Protein AF-A0AAV0ZPC4-F1 (afdb_monomer)

Mean predicted aligned error: 14.34 Å

Organism: Vicia faba (NCBI:txid3906)

Sequence (199 aa):
MARFAGFTDEKGNFEGQYFAFMSDATSIVVGSLLGTSPVTAFIESSTGIREGGRTGITALTVAGYFFMALFFTPLLASIPAWAVGPPLILVGVLMMRSVVEIDWEDMKQAIPAFVTMILMPLTYSIAYGLIGGIGTYIVLNIWDWGIEILQHFGYITKTTKETTNTHHNNSHSSQVNGVLENQHSSQNPNGKPIKLEVL

Secondary structure (DSSP, 8-state):
-HHHHT--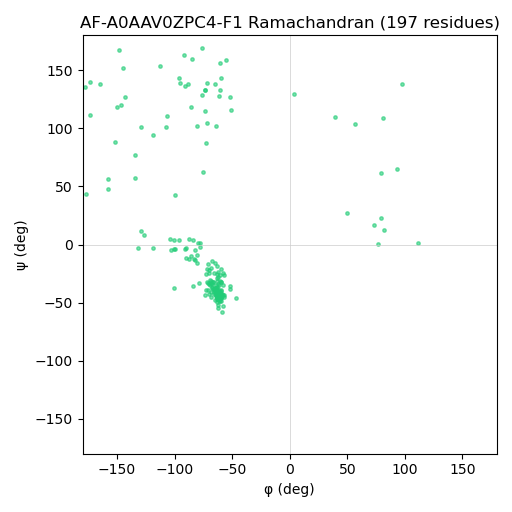-TTS--TTHHHHHHHHHHHHHHHHHTTSPPP---GGGHHHHHTT--SHHHHHHHHHHHHHHGGGHHHHTTS-GGGGHHHHHHHHHHHHGGGGGS-SS-HHHHHHHHHHHHHHHHTT-HHHHHHHHHHHHHHHHHHHHHHHHHHHTT---------SS-SSSSSSSSSTTSSSSS----------PPP----

Structure (mmCIF, N/CA/C/O backbone):
data_AF-A0AAV0ZPC4-F1
#
_entry.id   AF-A0AAV0ZPC4-F1
#
loop_
_atom_site.group_PDB
_atom_site.id
_atom_site.type_symbol
_atom_site.label_atom_id
_atom_site.label_alt_id
_atom_site.label_comp_id
_atom_site.label_asym_id
_atom_site.label_entity_id
_atom_site.label_seq_id
_atom_site.pdbx_PDB_ins_code
_atom_site.Cartn_x
_atom_s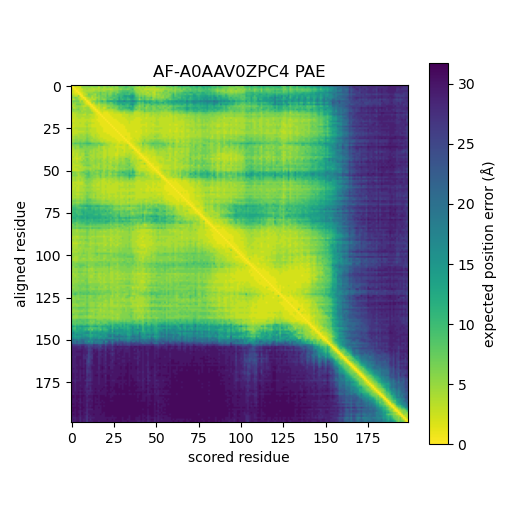ite.Cartn_y
_atom_site.Cartn_z
_atom_site.occupancy
_atom_site.B_iso_or_equiv
_atom_site.auth_seq_id
_atom_site.auth_comp_id
_atom_site.auth_asym_id
_atom_site.auth_atom_id
_atom_site.pdbx_PDB_model_num
ATOM 1 N N . MET A 1 1 ? 6.536 1.248 7.522 1.00 74.75 1 MET A N 1
ATOM 2 C CA . MET A 1 1 ? 7.935 1.646 7.217 1.00 74.75 1 MET A CA 1
ATOM 3 C C . MET A 1 1 ? 8.620 2.410 8.335 1.00 74.75 1 MET A C 1
ATOM 5 O O . MET A 1 1 ? 9.702 1.991 8.726 1.00 74.75 1 MET A O 1
ATOM 9 N N . ALA A 1 2 ? 8.007 3.456 8.898 1.00 82.44 2 ALA A N 1
ATOM 10 C CA . ALA A 1 2 ? 8.594 4.218 10.009 1.00 82.44 2 ALA A CA 1
ATOM 11 C C . ALA A 1 2 ? 9.050 3.331 11.189 1.00 82.44 2 ALA A C 1
ATOM 13 O O . ALA A 1 2 ? 10.142 3.525 11.716 1.00 82.44 2 ALA A O 1
ATOM 14 N N . ARG A 1 3 ? 8.281 2.281 11.518 1.00 81.81 3 ARG A N 1
ATOM 15 C CA . ARG A 1 3 ? 8.638 1.296 12.554 1.00 81.81 3 ARG A CA 1
ATOM 16 C C . ARG A 1 3 ? 9.932 0.534 12.250 1.00 81.81 3 ARG A C 1
ATOM 18 O O . ARG A 1 3 ? 10.760 0.352 13.131 1.00 81.81 3 ARG A O 1
ATOM 25 N N . PHE A 1 4 ? 10.148 0.142 10.992 1.00 79.44 4 PHE A N 1
ATOM 26 C CA . PHE A 1 4 ? 11.373 -0.547 10.558 1.00 79.44 4 PHE A CA 1
ATOM 27 C C . PHE A 1 4 ? 12.591 0.383 10.496 1.00 79.44 4 PHE A C 1
ATOM 29 O O . PHE A 1 4 ? 13.721 -0.080 10.630 1.00 79.44 4 PHE A O 1
ATOM 36 N N . ALA A 1 5 ? 12.366 1.685 10.307 1.00 77.62 5 ALA A N 1
ATOM 37 C CA . ALA A 1 5 ? 13.410 2.705 10.336 1.00 77.62 5 ALA A CA 1
ATOM 38 C C . ALA A 1 5 ? 13.763 3.175 11.762 1.00 77.62 5 ALA A C 1
ATOM 40 O O . ALA A 1 5 ? 14.792 3.825 11.945 1.00 77.62 5 ALA A O 1
ATOM 41 N N . GLY A 1 6 ? 12.945 2.821 12.762 1.00 79.44 6 GLY A N 1
ATOM 42 C CA . GLY A 1 6 ? 13.106 3.246 14.154 1.00 79.44 6 GLY A CA 1
ATOM 43 C C . GLY A 1 6 ? 12.615 4.669 14.431 1.00 79.44 6 GLY A C 1
ATOM 44 O O . GLY A 1 6 ? 13.076 5.284 15.384 1.00 79.44 6 GLY A O 1
ATOM 45 N N . PHE A 1 7 ? 11.713 5.202 13.599 1.00 81.62 7 PHE A N 1
ATOM 46 C CA . PHE A 1 7 ? 11.191 6.571 13.718 1.00 81.62 7 PHE A CA 1
ATOM 47 C C . PHE A 1 7 ? 9.798 6.659 14.364 1.00 81.62 7 PHE A C 1
ATOM 49 O O . PHE A 1 7 ? 9.227 7.741 14.407 1.00 81.62 7 PHE A O 1
ATOM 56 N N . THR A 1 8 ? 9.224 5.547 14.831 1.00 83.00 8 THR A N 1
ATOM 57 C CA . THR A 1 8 ? 7.892 5.526 15.465 1.00 83.00 8 THR A CA 1
ATOM 58 C C . THR A 1 8 ? 7.963 5.720 16.971 1.00 83.00 8 THR A C 1
ATOM 60 O O . THR A 1 8 ? 8.761 5.058 17.631 1.00 83.00 8 THR A O 1
ATOM 63 N N . ASP A 1 9 ? 7.069 6.553 17.491 1.00 82.69 9 ASP A N 1
ATOM 64 C CA . ASP A 1 9 ? 6.783 6.722 18.916 1.00 82.69 9 ASP A CA 1
ATOM 65 C C . ASP A 1 9 ? 5.928 5.556 19.466 1.00 82.69 9 ASP A C 1
ATOM 67 O O . ASP A 1 9 ? 5.370 4.768 18.694 1.00 82.69 9 ASP A O 1
ATOM 71 N N . GLU A 1 10 ? 5.768 5.456 20.790 1.00 74.62 10 GLU A N 1
ATOM 72 C CA . GLU A 1 10 ? 4.970 4.417 21.478 1.00 74.62 10 GLU A CA 1
ATOM 73 C C . GLU A 1 10 ? 3.502 4.393 21.024 1.00 74.62 10 GLU A C 1
ATOM 75 O O . GLU A 1 10 ? 2.838 3.360 21.068 1.00 74.62 10 GLU A O 1
ATOM 80 N N . LYS A 1 11 ? 3.003 5.527 20.522 1.00 74.56 11 LYS A N 1
ATOM 81 C CA . LYS A 1 11 ? 1.651 5.678 19.961 1.00 74.56 11 LYS A CA 1
ATOM 82 C C . LYS A 1 11 ? 1.559 5.335 18.468 1.00 74.56 11 LYS A C 1
ATOM 84 O O . LYS A 1 11 ? 0.522 5.572 17.857 1.00 74.56 11 LYS A O 1
ATOM 89 N N . GLY A 1 12 ? 2.643 4.857 17.853 1.00 76.44 12 GLY A N 1
ATOM 90 C CA . GLY A 1 12 ? 2.709 4.515 16.427 1.00 76.44 12 GLY A CA 1
ATOM 91 C C . GLY A 1 12 ? 2.829 5.708 15.468 1.00 76.44 12 GLY A C 1
ATOM 92 O O . GLY A 1 12 ? 2.910 5.505 14.257 1.00 76.44 12 GLY A O 1
ATOM 93 N N . ASN A 1 13 ? 2.880 6.938 15.984 1.00 83.56 13 ASN A N 1
ATOM 94 C CA . ASN A 1 13 ? 3.058 8.158 15.192 1.00 83.56 13 ASN A CA 1
ATOM 95 C C . ASN A 1 13 ? 4.542 8.442 14.932 1.00 83.56 13 ASN A C 1
ATOM 97 O O . ASN A 1 13 ? 5.413 7.946 15.649 1.00 83.56 13 ASN A O 1
ATOM 101 N N . PHE A 1 14 ? 4.840 9.249 13.916 1.00 86.50 14 PHE A N 1
ATOM 102 C CA . PHE A 1 14 ? 6.205 9.691 13.627 1.00 86.50 14 PHE A CA 1
ATOM 103 C C . PHE A 1 14 ? 6.226 11.129 13.099 1.00 86.50 14 PHE A C 1
ATOM 105 O O . PHE A 1 14 ? 5.266 11.600 12.483 1.00 86.50 14 PHE A O 1
ATOM 112 N N . GLU A 1 15 ? 7.334 11.831 13.340 1.00 84.69 15 GLU A N 1
ATOM 113 C CA . GLU A 1 15 ? 7.512 13.220 12.908 1.00 84.69 15 GLU A CA 1
ATOM 114 C C . GLU A 1 15 ? 7.416 13.330 11.378 1.00 84.69 15 GLU A C 1
ATOM 116 O O . GLU A 1 15 ? 8.007 12.535 10.642 1.00 84.69 15 GLU A O 1
ATOM 121 N N . GLY A 1 16 ? 6.650 14.303 10.882 1.00 85.62 16 GLY A N 1
ATOM 122 C CA . GLY A 1 16 ? 6.457 14.491 9.442 1.00 85.62 16 GLY A CA 1
ATOM 123 C C . GLY A 1 16 ? 5.563 13.453 8.742 1.00 85.62 16 GLY A C 1
ATOM 124 O O . GLY A 1 16 ? 5.571 13.396 7.510 1.00 85.62 16 GLY A O 1
ATOM 125 N N . GLN A 1 17 ? 4.751 12.670 9.469 1.00 89.44 17 GLN A N 1
ATOM 126 C CA . GLN A 1 17 ? 3.826 11.687 8.874 1.00 89.44 17 GLN A CA 1
ATOM 127 C C . GLN A 1 17 ? 2.909 12.261 7.782 1.00 89.44 17 GLN A C 1
ATOM 129 O O . GLN A 1 17 ? 2.663 11.604 6.773 1.00 89.44 17 GLN A O 1
ATOM 134 N N . TYR A 1 18 ? 2.466 13.514 7.932 1.00 91.31 18 TYR A N 1
ATOM 135 C CA . TYR A 1 18 ? 1.657 14.202 6.923 1.00 91.31 18 TYR A CA 1
ATOM 136 C C . TYR A 1 18 ? 2.400 14.343 5.588 1.00 91.31 18 TYR A C 1
ATOM 138 O O . TYR A 1 18 ? 1.868 13.984 4.540 1.00 91.31 18 TYR A O 1
ATOM 146 N N . PHE A 1 19 ? 3.652 14.809 5.622 1.00 90.56 19 PHE A N 1
ATOM 147 C CA . PHE A 1 19 ? 4.475 14.939 4.419 1.00 90.56 19 PHE A CA 1
ATOM 148 C C . PHE A 1 19 ? 4.833 13.573 3.825 1.00 90.56 19 PHE A C 1
ATOM 150 O O . PHE A 1 19 ? 4.874 13.434 2.603 1.00 90.56 19 PHE A O 1
ATOM 157 N N . ALA A 1 20 ? 5.030 12.553 4.666 1.00 89.81 20 ALA A N 1
ATOM 158 C CA . ALA A 1 20 ? 5.276 11.190 4.206 1.00 89.81 20 ALA A CA 1
ATOM 159 C C . ALA A 1 20 ? 4.076 10.617 3.429 1.00 89.81 20 ALA A C 1
ATOM 161 O O . ALA A 1 20 ? 4.256 10.106 2.324 1.00 89.81 20 ALA A O 1
ATOM 162 N N . PHE A 1 21 ? 2.853 10.758 3.951 1.00 91.56 21 PHE A N 1
ATOM 163 C CA . PHE A 1 21 ? 1.643 10.318 3.247 1.00 91.56 21 PHE A CA 1
ATOM 164 C C . PHE A 1 21 ? 1.331 11.174 2.015 1.00 91.56 21 PHE A C 1
ATOM 166 O O . PHE A 1 21 ? 0.897 10.639 0.997 1.00 91.56 21 PHE A O 1
ATOM 173 N N . MET A 1 22 ? 1.606 12.482 2.060 1.00 94.69 22 MET A N 1
ATOM 174 C CA . MET A 1 22 ? 1.459 13.356 0.892 1.00 94.69 22 MET A CA 1
ATOM 175 C C . MET A 1 22 ? 2.407 12.949 -0.248 1.00 94.69 22 MET A C 1
ATOM 177 O O . MET A 1 22 ? 2.020 12.987 -1.416 1.00 94.69 22 MET A O 1
ATOM 181 N N . SER A 1 23 ? 3.632 12.525 0.079 1.00 92.56 23 SER A N 1
ATOM 182 C CA . SER A 1 23 ? 4.599 12.007 -0.897 1.00 92.56 23 SER A CA 1
ATOM 183 C C . SER A 1 23 ? 4.111 10.717 -1.575 1.00 92.56 23 SER A C 1
ATOM 185 O O . SER A 1 23 ? 4.169 10.607 -2.802 1.00 92.56 23 SER A O 1
ATOM 187 N N . ASP A 1 24 ? 3.568 9.766 -0.806 1.00 92.81 24 ASP A N 1
ATOM 188 C CA . ASP A 1 24 ? 2.991 8.519 -1.337 1.00 92.81 24 ASP A CA 1
ATOM 189 C C . ASP A 1 24 ? 1.776 8.805 -2.235 1.00 92.81 24 ASP A C 1
ATOM 191 O O . ASP A 1 24 ? 1.733 8.372 -3.386 1.00 92.81 24 ASP A O 1
ATOM 195 N N . ALA A 1 25 ? 0.851 9.656 -1.778 1.00 94.25 25 ALA A N 1
ATOM 196 C CA . ALA A 1 25 ? -0.310 10.071 -2.564 1.00 94.25 25 ALA A CA 1
ATOM 197 C C . ALA A 1 25 ? 0.088 10.775 -3.873 1.00 94.25 25 ALA A C 1
ATOM 199 O O . ALA A 1 25 ? -0.456 10.473 -4.936 1.00 94.25 25 ALA A O 1
ATOM 200 N N . THR A 1 26 ? 1.073 11.678 -3.822 1.00 94.81 26 THR A N 1
ATOM 201 C CA . THR A 1 26 ? 1.598 12.352 -5.021 1.00 94.81 26 THR A CA 1
ATOM 202 C C . THR A 1 26 ? 2.214 11.341 -5.986 1.00 94.81 26 THR A C 1
ATOM 204 O O . THR A 1 26 ? 1.978 11.423 -7.191 1.00 94.81 26 THR A O 1
ATOM 207 N N . SER A 1 27 ? 2.942 10.348 -5.470 1.00 93.25 27 SER A N 1
ATOM 208 C CA . SER A 1 27 ? 3.535 9.276 -6.279 1.00 93.25 27 SER A CA 1
ATOM 209 C C . SER A 1 27 ? 2.464 8.425 -6.970 1.00 93.25 27 SER A C 1
ATOM 211 O O . SER A 1 27 ? 2.583 8.156 -8.165 1.00 93.25 27 SER A O 1
ATOM 213 N N . ILE A 1 28 ? 1.381 8.075 -6.266 1.00 94.62 28 ILE A N 1
ATOM 214 C CA . ILE A 1 28 ? 0.225 7.362 -6.836 1.00 94.62 28 ILE A CA 1
ATOM 215 C C . ILE A 1 28 ? -0.410 8.163 -7.974 1.00 94.62 28 ILE A C 1
ATOM 217 O O . ILE A 1 28 ? -0.664 7.607 -9.046 1.00 94.62 28 ILE A O 1
ATOM 221 N N . VAL A 1 29 ? -0.664 9.458 -7.755 1.00 95.44 29 VAL A N 1
ATOM 222 C CA . VAL A 1 29 ? -1.290 10.336 -8.756 1.00 95.44 29 VAL A CA 1
ATOM 223 C C . VAL A 1 29 ? -0.396 10.465 -9.985 1.00 95.44 29 VAL A C 1
ATOM 225 O O . VAL A 1 29 ? -0.863 10.238 -11.098 1.00 95.44 29 VAL A O 1
ATOM 228 N N . VAL A 1 30 ? 0.892 10.768 -9.800 1.00 95.12 30 VAL A N 1
ATOM 229 C CA . VAL A 1 30 ? 1.848 10.904 -10.908 1.00 95.12 30 VAL A CA 1
ATOM 230 C C . VAL A 1 30 ? 1.999 9.585 -11.671 1.00 95.12 30 VAL A C 1
ATOM 232 O O . VAL A 1 30 ? 1.920 9.595 -12.896 1.00 95.12 30 VAL A O 1
ATOM 235 N N . GLY A 1 31 ? 2.142 8.449 -10.981 1.00 93.38 31 GLY A N 1
ATOM 236 C CA . GLY A 1 31 ? 2.225 7.132 -11.624 1.00 93.38 31 GLY A CA 1
ATOM 237 C C . GLY A 1 31 ? 0.973 6.804 -12.442 1.00 93.38 31 GLY A C 1
ATOM 238 O O . GLY A 1 31 ? 1.062 6.440 -13.614 1.00 93.38 31 GLY A O 1
ATOM 239 N N . SER A 1 32 ? -0.207 7.039 -11.869 1.00 94.56 32 SER A N 1
ATOM 240 C CA . SER A 1 32 ? -1.481 6.790 -12.556 1.00 94.56 32 SER A CA 1
ATOM 241 C C . SER A 1 32 ? -1.668 7.700 -13.778 1.00 94.56 32 SER A C 1
ATOM 243 O O . SER A 1 32 ? -2.156 7.245 -14.812 1.00 94.56 32 SER A O 1
ATOM 245 N N . LEU A 1 33 ? -1.237 8.967 -13.701 1.00 94.88 33 LEU A N 1
ATOM 246 C CA . LEU A 1 33 ? -1.268 9.911 -14.829 1.00 94.88 33 LEU A CA 1
ATOM 247 C C . LEU A 1 33 ? -0.320 9.512 -15.966 1.00 94.88 33 LEU A C 1
ATOM 249 O O . LEU A 1 33 ? -0.628 9.752 -17.131 1.00 94.88 33 LEU A O 1
ATOM 253 N N . LEU A 1 34 ? 0.809 8.882 -15.641 1.00 93.81 34 LEU A N 1
ATOM 254 C CA . LEU A 1 34 ? 1.744 8.327 -16.624 1.00 93.81 34 LEU A CA 1
ATOM 255 C C . LEU A 1 34 ? 1.262 6.989 -17.219 1.00 93.81 34 LEU A C 1
ATOM 257 O O . LEU A 1 34 ? 1.953 6.411 -18.057 1.00 93.81 34 LEU A O 1
ATOM 261 N N . GLY A 1 35 ? 0.079 6.503 -16.823 1.00 92.00 35 GLY A N 1
ATOM 262 C CA . GLY A 1 35 ? -0.523 5.270 -17.333 1.00 92.00 35 GLY A CA 1
ATOM 263 C C . GLY A 1 35 ? 0.000 3.994 -16.672 1.00 92.00 35 GLY A C 1
ATOM 264 O O . GLY A 1 35 ? -0.260 2.902 -17.176 1.00 92.00 35 GLY A O 1
ATOM 265 N N . THR A 1 36 ? 0.732 4.102 -15.558 1.00 92.19 36 THR A N 1
ATOM 266 C CA . THR A 1 36 ? 1.169 2.941 -14.773 1.00 92.19 36 THR A CA 1
ATOM 267 C C . THR A 1 36 ? 0.165 2.620 -13.669 1.00 92.19 36 THR A C 1
ATOM 269 O O . THR A 1 36 ? -0.652 3.454 -13.284 1.00 92.19 36 THR A O 1
ATOM 272 N N . SER A 1 37 ? 0.234 1.415 -13.103 1.00 90.19 37 SER A N 1
ATOM 273 C CA . SER A 1 37 ? -0.519 1.103 -11.884 1.00 90.19 37 SER A CA 1
ATOM 274 C C . SER A 1 37 ? -0.098 2.017 -10.716 1.00 90.19 37 SER A C 1
ATOM 276 O O . SER A 1 37 ? 1.031 2.519 -10.720 1.00 90.19 37 SER A O 1
ATOM 278 N N . PRO A 1 38 ? -0.970 2.223 -9.709 1.00 90.12 38 PRO A N 1
ATOM 279 C CA . PRO A 1 38 ? -0.620 2.949 -8.491 1.00 90.12 38 PRO A CA 1
ATOM 280 C C . PRO A 1 38 ? 0.654 2.394 -7.845 1.00 90.12 38 PRO A C 1
ATOM 282 O O . PRO A 1 38 ? 0.751 1.194 -7.587 1.00 90.12 38 PRO A O 1
ATOM 285 N N . VAL A 1 39 ? 1.625 3.266 -7.584 1.00 90.50 39 VAL A N 1
ATOM 286 C CA . VAL A 1 39 ? 2.881 2.916 -6.906 1.00 90.50 39 VAL A CA 1
ATOM 287 C C . VAL A 1 39 ? 2.762 3.202 -5.414 1.00 90.50 39 VAL A C 1
ATOM 289 O O . VAL A 1 39 ? 2.209 4.225 -5.033 1.00 90.50 39 VAL A O 1
ATOM 292 N N . THR A 1 40 ? 3.276 2.317 -4.563 1.00 89.88 40 THR A N 1
ATOM 293 C CA . THR A 1 40 ? 3.268 2.510 -3.104 1.00 89.88 40 THR A CA 1
ATOM 294 C C . THR A 1 40 ? 4.491 1.854 -2.459 1.00 89.88 40 THR A C 1
ATOM 296 O O . THR A 1 40 ? 5.217 1.094 -3.105 1.00 89.88 40 THR A O 1
ATOM 299 N N . ALA A 1 41 ? 4.753 2.159 -1.189 1.00 87.88 41 ALA A N 1
ATOM 300 C CA . ALA A 1 41 ? 5.875 1.599 -0.444 1.00 87.88 41 ALA A CA 1
ATOM 301 C C . ALA A 1 41 ? 5.636 0.124 -0.057 1.00 87.88 41 ALA A C 1
ATOM 303 O O . ALA A 1 41 ? 4.787 -0.189 0.778 1.00 87.88 41 ALA A O 1
ATOM 304 N N . PHE A 1 42 ? 6.447 -0.784 -0.603 1.00 87.38 42 PHE A N 1
ATOM 305 C CA . PHE A 1 42 ? 6.311 -2.226 -0.380 1.00 87.38 42 PHE A CA 1
ATOM 306 C C . PHE A 1 42 ? 7.060 -2.745 0.847 1.00 87.38 42 PHE A C 1
ATOM 308 O O . PHE A 1 42 ? 8.216 -2.381 1.066 1.00 87.38 42 PHE A O 1
ATOM 315 N N . ILE A 1 43 ? 6.435 -3.651 1.613 1.00 85.44 43 ILE A N 1
ATOM 316 C CA . ILE A 1 43 ? 6.967 -4.199 2.873 1.00 85.44 43 ILE A CA 1
ATOM 317 C C . ILE A 1 43 ? 8.327 -4.883 2.710 1.00 85.44 43 ILE A C 1
ATOM 319 O O . ILE A 1 43 ? 9.177 -4.757 3.593 1.00 85.44 43 ILE A O 1
ATOM 323 N N . GLU A 1 44 ? 8.582 -5.545 1.584 1.00 86.94 44 GLU A N 1
ATOM 324 C CA . GLU A 1 44 ? 9.875 -6.162 1.296 1.00 86.94 44 GLU A CA 1
ATOM 325 C C . GLU A 1 44 ? 11.008 -5.136 1.203 1.00 86.94 44 GLU A C 1
ATOM 327 O O . GLU A 1 44 ? 12.122 -5.439 1.613 1.00 86.94 44 GLU A O 1
ATOM 332 N N . SER A 1 45 ? 10.731 -3.889 0.803 1.00 87.12 45 SER A N 1
ATOM 333 C CA . SER A 1 45 ? 11.740 -2.821 0.772 1.00 87.12 45 SER A CA 1
ATOM 334 C C . SER A 1 45 ? 12.206 -2.405 2.173 1.00 87.12 45 SER A C 1
ATOM 336 O O . SER A 1 45 ? 13.227 -1.724 2.306 1.00 87.12 45 SER A O 1
ATOM 338 N N . SER A 1 46 ? 11.494 -2.808 3.233 1.00 84.69 46 SER A N 1
ATOM 339 C CA . SER A 1 46 ? 11.918 -2.548 4.613 1.00 84.69 46 SER A CA 1
ATOM 340 C C . SER A 1 46 ? 13.236 -3.241 4.966 1.00 84.69 46 SER A C 1
ATOM 342 O O . SER A 1 46 ? 13.959 -2.753 5.835 1.00 84.69 46 SER A O 1
ATOM 344 N N . THR A 1 47 ? 13.594 -4.340 4.292 1.00 85.06 47 THR A N 1
ATOM 345 C CA . THR A 1 47 ? 14.880 -5.019 4.510 1.00 85.06 47 THR A CA 1
ATOM 346 C C . THR A 1 47 ? 16.052 -4.123 4.114 1.00 85.06 47 THR A C 1
ATOM 348 O O . THR A 1 47 ? 17.006 -4.019 4.880 1.00 85.06 47 THR A O 1
ATOM 351 N N . GLY A 1 48 ? 15.923 -3.353 3.028 1.00 86.12 48 GLY A N 1
ATOM 352 C CA . GLY A 1 48 ? 16.925 -2.364 2.622 1.00 86.12 48 GLY A CA 1
ATOM 353 C C . GLY A 1 48 ? 17.132 -1.256 3.662 1.00 86.12 48 GLY A C 1
ATOM 354 O O . GLY A 1 48 ? 18.256 -0.817 3.891 1.00 86.12 48 GLY A O 1
ATOM 355 N N . ILE A 1 49 ? 16.073 -0.853 4.376 1.00 87.12 49 ILE A N 1
ATOM 356 C CA . ILE A 1 49 ? 16.168 0.109 5.492 1.00 87.12 49 ILE A CA 1
ATOM 357 C C . ILE A 1 49 ? 16.949 -0.501 6.668 1.00 87.12 49 ILE A C 1
ATOM 359 O O . ILE A 1 49 ? 17.744 0.190 7.316 1.00 87.12 49 ILE A O 1
ATOM 363 N N . ARG A 1 50 ? 16.745 -1.799 6.938 1.00 84.81 50 ARG A N 1
ATOM 364 C CA . ARG A 1 50 ? 17.448 -2.539 8.002 1.00 84.81 50 ARG A CA 1
ATOM 365 C C . ARG A 1 50 ? 18.933 -2.726 7.694 1.00 84.81 50 ARG A C 1
ATOM 367 O O . ARG A 1 50 ? 19.734 -2.683 8.619 1.00 84.81 50 ARG A O 1
ATOM 374 N N . GLU A 1 51 ? 19.288 -2.863 6.422 1.00 88.00 51 GLU A N 1
ATOM 375 C CA . GLU A 1 51 ? 20.676 -2.947 5.942 1.00 88.00 51 GLU A CA 1
ATOM 376 C C . GLU A 1 51 ? 21.390 -1.581 5.887 1.00 88.00 51 GLU A C 1
ATOM 378 O O . GLU A 1 51 ? 22.578 -1.514 5.588 1.00 88.00 51 GLU A O 1
ATOM 383 N N . GLY A 1 52 ? 20.696 -0.486 6.224 1.00 85.75 52 GLY A N 1
ATOM 384 C CA . GLY A 1 52 ? 21.277 0.859 6.323 1.00 85.75 52 GLY A CA 1
ATOM 385 C C . GLY A 1 52 ? 20.811 1.841 5.247 1.00 85.75 52 GLY A C 1
ATOM 386 O O . GLY A 1 52 ? 21.203 3.008 5.274 1.00 85.75 52 GLY A O 1
ATOM 387 N N . GLY A 1 53 ? 19.925 1.429 4.337 1.00 84.50 53 GLY A N 1
ATOM 388 C CA . GLY A 1 53 ? 19.335 2.273 3.299 1.00 84.50 53 GLY A CA 1
ATOM 389 C C . GLY A 1 53 ? 18.264 3.231 3.822 1.00 84.50 53 GLY A C 1
ATOM 390 O O . GLY A 1 53 ? 17.101 3.134 3.440 1.00 84.50 53 GLY A O 1
ATOM 391 N N . ARG A 1 54 ? 18.648 4.149 4.713 1.00 83.62 54 ARG A N 1
ATOM 392 C CA . ARG A 1 54 ? 17.740 5.103 5.380 1.00 83.62 54 ARG A CA 1
ATOM 393 C C . ARG A 1 54 ? 17.670 6.479 4.706 1.00 83.62 54 ARG A C 1
ATOM 395 O O . ARG A 1 54 ? 17.034 7.381 5.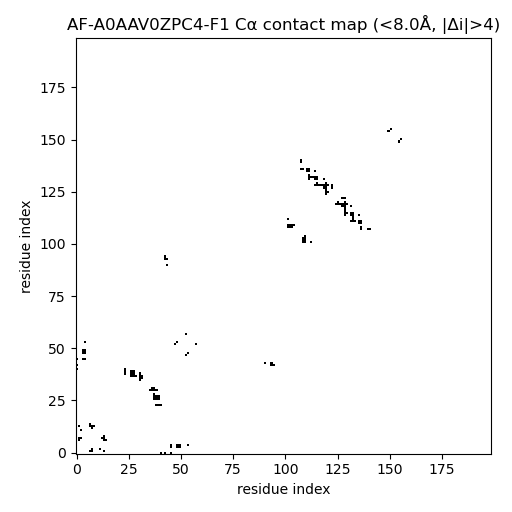242 1.00 83.62 54 ARG A O 1
ATOM 402 N N . THR A 1 55 ? 18.340 6.666 3.569 1.00 87.00 55 THR A N 1
ATOM 403 C CA . THR A 1 55 ? 18.441 7.959 2.874 1.00 87.00 55 THR A CA 1
ATOM 404 C C . THR A 1 55 ? 17.712 7.932 1.534 1.00 87.00 55 THR A C 1
ATOM 406 O O . THR A 1 55 ? 17.619 6.893 0.892 1.00 87.00 55 THR A O 1
ATOM 409 N N . GLY A 1 56 ? 17.249 9.091 1.051 1.00 85.94 56 GLY A N 1
ATOM 410 C CA . GLY A 1 56 ? 16.630 9.194 -0.280 1.00 85.94 56 GLY A CA 1
ATOM 411 C C . GLY A 1 56 ? 17.579 8.857 -1.440 1.00 85.94 56 GLY A C 1
ATOM 412 O O . GLY A 1 56 ? 17.125 8.521 -2.529 1.00 85.94 56 GLY A O 1
ATOM 413 N N . ILE A 1 57 ? 18.898 8.884 -1.207 1.00 90.69 57 ILE A N 1
ATOM 414 C CA . ILE A 1 57 ? 19.901 8.519 -2.217 1.00 90.69 57 ILE A CA 1
ATOM 415 C C . ILE A 1 57 ? 19.755 7.046 -2.610 1.00 90.69 57 ILE A C 1
ATOM 417 O O . ILE A 1 57 ? 19.897 6.727 -3.786 1.00 90.69 57 ILE A O 1
ATOM 421 N N . THR A 1 58 ? 19.415 6.149 -1.678 1.00 90.31 58 THR A N 1
ATOM 422 C CA . THR A 1 58 ? 19.200 4.737 -2.031 1.00 90.31 58 THR A CA 1
ATOM 423 C C . THR A 1 58 ? 18.004 4.572 -2.963 1.00 90.31 58 THR A C 1
ATOM 425 O O . THR A 1 58 ? 18.103 3.831 -3.937 1.00 90.31 58 THR A O 1
ATOM 428 N N . ALA A 1 59 ? 16.921 5.322 -2.738 1.00 89.31 59 ALA A N 1
ATOM 429 C CA . ALA A 1 59 ? 15.760 5.331 -3.623 1.00 89.31 59 ALA A CA 1
ATOM 430 C C . ALA A 1 59 ? 16.113 5.851 -5.029 1.00 89.31 59 ALA A C 1
ATOM 432 O O . ALA A 1 59 ? 15.713 5.240 -6.018 1.00 89.31 59 ALA A O 1
ATOM 433 N N . LEU A 1 60 ? 16.916 6.920 -5.135 1.00 92.62 60 LEU A N 1
ATOM 434 C CA . LEU A 1 60 ? 17.397 7.438 -6.426 1.00 92.62 60 LEU A CA 1
ATOM 435 C C . LEU A 1 60 ? 18.295 6.435 -7.158 1.00 92.62 60 LEU A C 1
ATOM 437 O O . LEU A 1 60 ? 18.148 6.240 -8.363 1.00 92.62 60 LEU A O 1
ATOM 441 N N . THR A 1 61 ? 19.191 5.766 -6.436 1.00 93.12 61 THR A N 1
ATOM 442 C CA . THR A 1 61 ? 20.056 4.724 -6.995 1.00 93.12 61 THR A CA 1
ATOM 443 C C . THR A 1 61 ? 19.231 3.547 -7.520 1.00 93.12 61 THR A C 1
ATOM 445 O O . THR A 1 61 ? 19.434 3.122 -8.656 1.00 93.12 61 THR A O 1
ATOM 448 N N . VAL A 1 62 ? 18.258 3.056 -6.742 1.00 91.81 62 VAL A N 1
ATOM 449 C CA . VAL A 1 62 ? 17.345 1.980 -7.172 1.00 91.81 62 VAL A CA 1
ATOM 450 C C . VAL A 1 62 ? 16.527 2.408 -8.392 1.00 91.81 62 VAL A C 1
ATOM 452 O O . VAL A 1 62 ? 16.430 1.636 -9.344 1.00 91.81 62 VAL A O 1
ATOM 455 N N . ALA A 1 63 ? 16.006 3.638 -8.418 1.00 92.31 63 ALA A N 1
ATOM 456 C CA . ALA A 1 63 ? 15.297 4.179 -9.578 1.00 92.31 63 ALA A CA 1
ATOM 457 C C . ALA A 1 63 ? 16.195 4.241 -10.828 1.00 92.31 63 ALA A C 1
ATOM 459 O O . ALA A 1 63 ? 15.759 3.864 -11.915 1.00 92.31 63 ALA A O 1
ATOM 460 N N . GLY A 1 64 ? 17.463 4.639 -10.677 1.00 95.19 64 GLY A N 1
ATOM 461 C CA . GLY A 1 64 ? 18.455 4.624 -11.756 1.00 95.19 64 GLY A CA 1
ATOM 462 C C . GLY A 1 64 ? 18.734 3.217 -12.293 1.00 95.19 64 GLY A C 1
ATOM 463 O O . GLY A 1 64 ? 18.748 3.014 -13.508 1.00 95.19 64 GLY A O 1
ATOM 464 N N . TYR A 1 65 ? 18.876 2.222 -11.410 1.00 93.38 65 TYR A N 1
ATOM 465 C CA . TYR A 1 65 ? 19.009 0.820 -11.820 1.00 93.38 65 TYR A CA 1
ATOM 466 C C . TYR A 1 65 ? 17.750 0.295 -12.516 1.00 93.38 65 TYR A C 1
ATOM 468 O O . TYR A 1 65 ? 17.869 -0.409 -13.515 1.00 93.38 65 TYR A O 1
ATOM 476 N N . PHE A 1 66 ? 16.554 0.668 -12.051 1.00 90.81 66 PHE A N 1
ATOM 477 C CA . PHE A 1 66 ? 15.293 0.304 -12.705 1.00 90.81 66 PHE A CA 1
ATOM 478 C C . PHE A 1 66 ? 15.152 0.946 -14.089 1.00 90.81 66 PHE A C 1
ATOM 480 O O . PHE A 1 66 ? 14.706 0.296 -15.031 1.00 90.81 66 PHE A O 1
ATOM 487 N N . PHE A 1 67 ? 15.591 2.196 -14.241 1.00 92.94 67 PHE A N 1
ATOM 488 C CA . PHE A 1 67 ? 15.652 2.861 -15.540 1.00 92.94 67 PHE A CA 1
ATOM 489 C C . PHE A 1 67 ? 16.625 2.147 -16.486 1.00 92.94 67 PHE A C 1
ATOM 491 O O . PHE A 1 67 ? 16.297 1.894 -17.643 1.00 92.94 67 PHE A O 1
ATOM 498 N N . MET A 1 68 ? 17.797 1.741 -15.989 1.00 94.62 68 MET A N 1
ATOM 499 C CA . MET A 1 68 ? 18.757 0.960 -16.770 1.00 94.62 68 MET A CA 1
ATOM 500 C C . MET A 1 68 ? 18.226 -0.446 -17.105 1.00 94.62 68 MET A C 1
ATOM 502 O O . MET A 1 68 ? 18.487 -0.957 -18.195 1.00 94.62 68 MET A O 1
ATOM 506 N N . ALA A 1 69 ? 17.420 -1.047 -16.222 1.00 92.75 69 ALA A N 1
ATOM 507 C CA . ALA A 1 69 ? 16.766 -2.335 -16.449 1.00 92.75 69 ALA A CA 1
ATOM 508 C C . ALA A 1 69 ? 15.797 -2.312 -17.643 1.00 92.75 69 ALA A C 1
ATOM 510 O O . ALA A 1 69 ? 15.603 -3.353 -18.273 1.00 92.75 69 ALA A O 1
ATOM 511 N N . LEU A 1 70 ? 15.264 -1.144 -18.033 1.00 90.75 70 LEU A N 1
ATOM 512 C CA . LEU A 1 70 ? 14.393 -1.028 -19.208 1.00 90.75 70 LEU A CA 1
ATOM 513 C C . LEU A 1 70 ? 15.091 -1.467 -20.505 1.00 90.75 70 LEU A C 1
ATOM 515 O O . LEU A 1 70 ? 14.446 -2.071 -21.363 1.00 90.75 70 LEU A O 1
ATOM 519 N N . PHE A 1 71 ? 16.407 -1.267 -20.628 1.00 92.44 71 PHE A N 1
ATOM 520 C CA . PHE A 1 71 ? 17.182 -1.753 -21.778 1.00 92.44 71 PHE A CA 1
ATOM 521 C C . PHE A 1 71 ? 17.321 -3.281 -21.797 1.00 92.44 71 PHE A C 1
ATOM 523 O O . PHE A 1 71 ? 17.475 -3.878 -22.861 1.00 92.44 71 PHE A O 1
ATOM 530 N N . PHE A 1 72 ? 17.221 -3.921 -20.630 1.00 91.31 72 PHE A N 1
ATOM 531 C CA . PHE A 1 72 ? 17.249 -5.373 -20.470 1.00 91.31 72 PHE A CA 1
ATOM 532 C C . PHE A 1 72 ? 15.850 -6.010 -20.520 1.00 91.31 72 PHE A C 1
ATOM 534 O O . PHE A 1 72 ? 15.747 -7.235 -20.522 1.00 91.31 72 PHE A O 1
ATOM 541 N N . THR A 1 73 ? 14.768 -5.225 -20.625 1.00 90.38 73 THR A N 1
ATOM 542 C CA . THR A 1 73 ? 13.388 -5.729 -20.797 1.00 90.38 73 THR A CA 1
ATOM 543 C C . THR A 1 73 ? 13.243 -6.823 -21.865 1.00 90.38 73 THR A C 1
ATOM 545 O O . THR A 1 73 ? 12.612 -7.835 -21.563 1.00 90.38 73 THR A O 1
ATOM 548 N N . PRO A 1 74 ? 13.821 -6.715 -23.083 1.00 87.44 74 PRO A N 1
ATOM 549 C CA . PRO A 1 74 ? 13.712 -7.789 -24.077 1.00 87.44 74 PRO A CA 1
ATOM 550 C C . PRO A 1 74 ? 14.354 -9.110 -23.624 1.00 87.44 74 PRO A C 1
ATOM 552 O O . PRO A 1 74 ? 13.897 -10.176 -24.027 1.00 87.44 74 PRO A O 1
ATOM 555 N N . LEU A 1 75 ? 15.369 -9.064 -22.755 1.00 89.06 75 LEU A N 1
ATOM 556 C CA . LEU A 1 75 ? 15.946 -10.260 -22.141 1.00 89.06 75 LEU A CA 1
ATOM 557 C C . LEU A 1 75 ? 15.002 -10.835 -21.075 1.00 89.06 75 LEU A C 1
ATOM 559 O O . LEU A 1 75 ? 14.763 -12.040 -21.049 1.00 89.06 75 LEU A O 1
ATOM 563 N N . LEU A 1 76 ? 14.410 -9.978 -20.240 1.00 84.81 76 LEU A N 1
ATOM 564 C CA . LEU A 1 76 ? 13.429 -10.368 -19.218 1.00 84.81 76 LEU A CA 1
ATOM 565 C C . LEU A 1 76 ? 12.151 -10.972 -19.827 1.00 84.81 76 LEU A C 1
ATOM 567 O O . LEU A 1 76 ? 11.573 -11.884 -19.243 1.00 84.81 76 LEU A O 1
ATOM 571 N N . ALA A 1 77 ? 11.748 -10.536 -21.023 1.00 86.62 77 ALA A N 1
ATOM 572 C CA . ALA A 1 77 ? 10.595 -11.082 -21.742 1.00 86.62 77 ALA A CA 1
ATOM 573 C C . ALA A 1 77 ? 10.769 -12.555 -22.171 1.00 86.62 77 ALA A C 1
ATOM 575 O O . ALA A 1 77 ? 9.783 -13.217 -22.487 1.00 86.62 77 ALA A O 1
ATOM 576 N N . SER A 1 78 ? 12.000 -13.083 -22.166 1.00 89.19 78 SER A N 1
ATOM 577 C CA . SER A 1 78 ? 12.273 -14.504 -22.440 1.00 89.19 78 SER A CA 1
ATOM 578 C C . SER A 1 78 ? 12.027 -15.424 -21.236 1.00 89.19 78 SER A C 1
ATOM 580 O O . SER A 1 78 ? 12.047 -16.648 -21.378 1.00 89.19 78 SER A O 1
ATOM 582 N N . ILE A 1 79 ? 11.782 -14.856 -20.049 1.00 88.88 79 ILE A N 1
ATOM 583 C CA . ILE A 1 79 ? 11.549 -15.618 -18.823 1.00 88.88 79 ILE A CA 1
ATOM 584 C C . ILE A 1 79 ? 10.120 -16.191 -18.842 1.00 88.88 79 ILE A C 1
ATOM 586 O O . ILE A 1 79 ? 9.160 -15.445 -19.044 1.00 88.88 79 ILE A O 1
ATOM 590 N N . PRO A 1 80 ? 9.938 -17.502 -18.599 1.00 89.88 80 PRO A N 1
ATOM 591 C CA . PRO A 1 80 ? 8.615 -18.112 -18.560 1.00 89.88 80 PRO A CA 1
ATOM 592 C C . PRO A 1 80 ? 7.698 -17.502 -17.491 1.00 89.88 80 PRO A C 1
ATOM 594 O O . PRO A 1 80 ? 8.120 -17.241 -16.365 1.00 89.88 80 PRO A O 1
ATOM 597 N N . ALA A 1 81 ? 6.405 -17.386 -17.802 1.00 87.19 81 ALA A N 1
ATOM 598 C CA . ALA A 1 81 ? 5.419 -16.767 -16.910 1.00 87.19 81 ALA A CA 1
ATOM 599 C C . ALA A 1 81 ? 5.259 -17.476 -15.548 1.00 87.19 81 ALA A C 1
ATOM 601 O O . ALA A 1 81 ? 4.909 -16.844 -14.555 1.00 87.19 81 ALA A O 1
ATOM 602 N N . TRP A 1 82 ? 5.547 -18.779 -15.463 1.00 88.38 82 TRP A N 1
ATOM 603 C CA . TRP A 1 82 ? 5.461 -19.529 -14.204 1.00 88.38 82 TRP A CA 1
ATOM 604 C C . TRP A 1 82 ? 6.564 -19.159 -13.197 1.00 88.38 82 TRP A C 1
ATOM 606 O O . TRP A 1 82 ? 6.411 -19.428 -12.006 1.00 88.38 82 TRP A O 1
ATOM 616 N N . ALA A 1 83 ? 7.645 -18.502 -13.635 1.00 91.75 83 ALA A N 1
ATOM 617 C CA . ALA A 1 83 ? 8.745 -18.098 -12.759 1.00 91.75 83 ALA A CA 1
ATOM 618 C C . ALA A 1 83 ? 8.350 -16.991 -11.759 1.00 91.75 83 ALA A C 1
ATOM 620 O O . ALA A 1 83 ? 8.993 -16.841 -10.722 1.00 91.75 83 ALA A O 1
ATOM 621 N N . VAL A 1 84 ? 7.275 -16.243 -12.035 1.00 90.75 84 VAL A N 1
ATOM 622 C CA . VAL A 1 84 ? 6.799 -15.130 -11.188 1.00 90.75 84 VAL A CA 1
ATOM 623 C C . VAL A 1 84 ? 5.947 -15.616 -10.000 1.00 90.75 84 VAL A C 1
ATOM 625 O O . VAL A 1 84 ? 5.709 -14.869 -9.053 1.00 90.75 84 VAL A O 1
ATOM 628 N N . GLY A 1 85 ? 5.514 -16.883 -10.008 1.00 93.44 85 GLY A N 1
ATOM 629 C CA . GLY A 1 85 ? 4.645 -17.458 -8.976 1.00 93.44 85 GLY A CA 1
ATOM 630 C C . GLY A 1 85 ? 5.261 -17.493 -7.567 1.00 93.44 85 GLY A C 1
ATOM 631 O O . GLY A 1 85 ? 4.652 -16.956 -6.640 1.00 93.44 85 GLY A O 1
ATOM 632 N N . PRO A 1 86 ? 6.457 -18.084 -7.368 1.00 92.56 86 PRO A N 1
ATOM 633 C CA . PRO A 1 86 ? 7.062 -18.183 -6.037 1.00 92.56 86 PRO A CA 1
ATOM 634 C C . PRO A 1 86 ? 7.304 -16.826 -5.346 1.00 92.56 86 PRO A C 1
ATOM 636 O O . PRO A 1 86 ? 6.973 -16.715 -4.162 1.00 92.56 86 PRO A O 1
ATOM 639 N N . PRO A 1 87 ? 7.796 -15.773 -6.038 1.00 92.25 87 PRO A N 1
ATOM 640 C CA . PRO A 1 87 ? 7.882 -14.430 -5.462 1.00 92.25 87 PRO A CA 1
ATOM 641 C C . PRO A 1 87 ? 6.539 -13.885 -4.960 1.00 92.25 87 PRO A C 1
ATOM 643 O O . PRO A 1 87 ? 6.478 -13.357 -3.853 1.00 92.25 87 PRO A O 1
ATOM 646 N N . LEU A 1 88 ? 5.452 -14.057 -5.724 1.00 91.62 88 LEU A N 1
ATOM 647 C CA . LEU A 1 88 ? 4.119 -13.576 -5.335 1.00 91.62 88 LEU A CA 1
ATOM 648 C C . LEU A 1 88 ? 3.601 -14.256 -4.061 1.00 91.62 88 LEU A C 1
ATOM 650 O O . LEU A 1 88 ? 3.029 -13.591 -3.197 1.00 91.62 88 LEU A O 1
ATOM 654 N N . ILE A 1 89 ? 3.843 -15.562 -3.908 1.00 93.38 89 ILE A N 1
ATOM 655 C CA . ILE A 1 89 ? 3.491 -16.298 -2.683 1.00 93.38 89 ILE A CA 1
ATOM 656 C C . ILE A 1 89 ? 4.275 -15.739 -1.490 1.00 93.38 89 ILE A C 1
ATOM 658 O O . ILE A 1 89 ? 3.698 -15.495 -0.430 1.00 93.38 89 ILE A O 1
ATOM 662 N N . LEU A 1 90 ? 5.577 -15.499 -1.662 1.00 92.25 90 LEU A N 1
ATOM 663 C CA . LEU A 1 90 ? 6.433 -14.981 -0.598 1.00 92.25 90 LEU A CA 1
ATOM 664 C C . LEU A 1 90 ? 6.011 -13.571 -0.160 1.00 92.25 90 LEU A C 1
ATOM 666 O O . LEU A 1 90 ? 5.911 -13.317 1.040 1.00 92.25 90 LEU A O 1
ATOM 670 N N . VAL A 1 91 ? 5.691 -12.685 -1.108 1.00 90.00 91 VAL A N 1
ATOM 671 C CA . VAL A 1 91 ? 5.152 -11.348 -0.806 1.00 90.00 91 VAL A CA 1
ATOM 672 C C . VAL A 1 91 ? 3.821 -11.454 -0.055 1.00 90.00 91 VAL A C 1
ATOM 674 O O . VAL A 1 91 ? 3.645 -10.785 0.963 1.00 90.00 91 VAL A O 1
ATOM 677 N N . GLY A 1 92 ? 2.921 -12.351 -0.474 1.00 90.50 92 GLY A N 1
ATOM 678 C CA . GLY A 1 92 ? 1.660 -12.599 0.233 1.00 90.50 92 GLY A CA 1
ATOM 679 C C . GLY A 1 92 ? 1.870 -13.019 1.694 1.00 90.50 92 GLY A C 1
ATOM 680 O O . GLY A 1 92 ? 1.253 -12.458 2.601 1.00 90.50 92 GLY A O 1
ATOM 681 N N . VAL A 1 93 ? 2.802 -13.943 1.948 1.00 91.19 93 VAL A N 1
ATOM 682 C CA . VAL A 1 93 ? 3.156 -14.377 3.312 1.00 91.19 93 VAL A CA 1
ATOM 683 C C . VAL A 1 93 ? 3.758 -13.231 4.132 1.00 91.19 93 VAL A C 1
ATOM 685 O O . VAL A 1 93 ? 3.433 -13.080 5.312 1.00 91.19 93 VAL A O 1
ATOM 688 N N . LEU A 1 94 ? 4.606 -12.393 3.528 1.00 88.56 94 LEU A N 1
ATOM 689 C CA . LEU A 1 94 ? 5.183 -11.230 4.208 1.00 88.56 94 LEU A CA 1
ATOM 690 C C . LEU A 1 94 ? 4.116 -10.199 4.597 1.00 88.56 94 LEU A C 1
ATOM 692 O O . LEU A 1 94 ? 4.193 -9.645 5.694 1.00 88.56 94 LEU A O 1
ATOM 696 N N . MET A 1 95 ? 3.109 -9.977 3.748 1.00 89.69 95 MET A N 1
ATOM 697 C CA . MET A 1 95 ? 2.008 -9.049 4.026 1.00 89.69 95 MET A CA 1
ATOM 698 C C . MET A 1 95 ? 1.044 -9.572 5.101 1.00 89.69 95 MET A C 1
ATOM 700 O O . MET A 1 95 ? 0.569 -8.783 5.920 1.00 89.69 95 MET A O 1
ATOM 704 N N . MET A 1 96 ? 0.834 -10.893 5.194 1.00 90.56 96 MET A N 1
ATOM 705 C CA . MET A 1 96 ? 0.018 -11.499 6.262 1.00 90.56 96 MET A CA 1
ATOM 706 C C . MET A 1 96 ? 0.552 -11.222 7.672 1.00 90.56 96 MET A C 1
ATOM 708 O O . MET A 1 96 ? -0.211 -11.256 8.633 1.00 90.56 96 MET A O 1
ATOM 712 N N . ARG A 1 97 ? 1.838 -10.883 7.829 1.00 86.38 97 ARG A N 1
ATOM 713 C CA . ARG A 1 97 ? 2.396 -10.507 9.138 1.00 86.38 97 ARG A CA 1
ATOM 714 C C . ARG A 1 97 ? 1.703 -9.289 9.749 1.00 86.38 97 ARG A C 1
ATOM 716 O O . ARG A 1 97 ? 1.572 -9.238 10.965 1.00 86.38 97 ARG A O 1
ATOM 723 N N . SER A 1 98 ? 1.227 -8.354 8.924 1.00 86.06 98 SER A N 1
ATOM 724 C CA . SER A 1 98 ? 0.517 -7.159 9.400 1.00 86.06 98 SER A CA 1
ATOM 725 C C . SER A 1 98 ? -0.825 -7.489 10.058 1.00 86.06 98 SER A C 1
ATOM 727 O O . SER A 1 98 ? -1.299 -6.716 10.881 1.00 86.06 98 SER A O 1
ATOM 729 N N . VAL A 1 99 ? -1.435 -8.626 9.716 1.00 89.94 99 VAL A N 1
ATOM 730 C CA . VAL A 1 99 ? -2.718 -9.072 10.283 1.00 89.94 99 VAL A CA 1
ATOM 731 C C . VAL A 1 99 ? -2.568 -9.477 11.752 1.00 89.94 99 VAL A C 1
ATOM 733 O O . VAL A 1 99 ? -3.491 -9.316 12.544 1.00 89.94 99 VAL A O 1
ATOM 736 N N . VAL A 1 100 ? -1.392 -9.977 12.136 1.00 88.50 100 VAL A N 1
ATOM 737 C CA . VAL A 1 100 ? -1.099 -10.393 13.517 1.00 88.50 100 VAL A CA 1
ATOM 738 C C . VAL A 1 100 ? -0.964 -9.188 14.455 1.00 88.50 100 VAL A C 1
ATOM 740 O O . VAL A 1 100 ? -1.120 -9.334 15.658 1.00 88.50 100 VAL A O 1
ATOM 743 N N . GLU A 1 101 ? -0.698 -7.996 13.915 1.00 86.56 101 GLU A N 1
ATOM 744 C CA . GLU A 1 101 ? -0.548 -6.762 14.700 1.00 86.56 101 GLU A CA 1
ATOM 745 C C . GLU A 1 101 ? -1.889 -6.103 15.061 1.00 86.56 101 GLU A C 1
ATOM 747 O O . GLU A 1 101 ? -1.902 -5.101 15.770 1.00 86.56 101 GLU A O 1
ATOM 752 N N . ILE A 1 102 ? -3.005 -6.643 14.568 1.00 89.56 102 ILE A N 1
ATOM 753 C CA . ILE A 1 102 ? -4.353 -6.171 14.894 1.00 89.56 102 ILE A CA 1
ATOM 754 C C . ILE A 1 102 ? -4.683 -6.569 16.338 1.00 89.56 102 ILE A C 1
ATOM 756 O O . ILE A 1 102 ? -4.382 -7.686 16.755 1.00 89.56 102 ILE A O 1
ATOM 760 N N . ASP A 1 103 ? -5.315 -5.669 17.094 1.00 90.62 103 ASP A N 1
ATOM 761 C CA . ASP A 1 103 ? -5.849 -5.996 18.416 1.00 90.62 103 ASP A CA 1
ATOM 762 C C . ASP A 1 103 ? -7.091 -6.888 18.265 1.00 90.62 103 ASP A C 1
ATOM 764 O O . ASP A 1 103 ? -8.165 -6.444 17.852 1.00 90.62 103 ASP A O 1
ATOM 768 N N . TRP A 1 104 ? -6.916 -8.178 18.553 1.00 91.94 104 TRP A N 1
ATOM 769 C CA . TRP A 1 104 ? -7.973 -9.185 18.465 1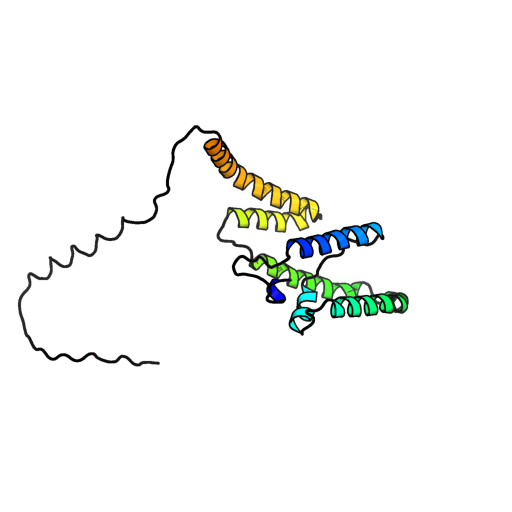.00 91.94 104 TRP A CA 1
ATOM 770 C C . TRP A 1 104 ? -8.831 -9.271 19.732 1.00 91.94 104 TRP A C 1
ATOM 772 O O . TRP A 1 104 ? -9.858 -9.953 19.711 1.00 91.94 104 TRP A O 1
ATOM 782 N N . GLU A 1 105 ? -8.430 -8.611 20.822 1.00 92.06 105 GLU A N 1
ATOM 783 C CA . GLU A 1 105 ? -9.212 -8.571 22.061 1.00 92.06 105 GLU A CA 1
ATOM 784 C C . GLU A 1 105 ? -10.363 -7.562 21.945 1.00 92.06 105 GLU A C 1
ATOM 786 O O . GLU A 1 105 ? -11.463 -7.804 22.454 1.00 92.06 105 GLU A O 1
ATOM 791 N N . ASP A 1 106 ? -10.154 -6.468 21.207 1.00 90.81 106 ASP A N 1
ATOM 792 C CA . ASP A 1 106 ? -11.215 -5.519 20.882 1.00 90.81 106 ASP A CA 1
ATOM 793 C C . ASP A 1 106 ? -12.077 -6.011 19.708 1.00 90.81 106 ASP A C 1
ATOM 795 O O . ASP A 1 106 ? -11.755 -5.868 18.525 1.00 90.81 106 ASP A O 1
ATOM 799 N N . MET A 1 107 ? -13.256 -6.535 20.044 1.00 89.44 107 MET A N 1
ATOM 800 C CA . MET A 1 107 ? -14.237 -7.027 19.077 1.00 89.44 107 MET A CA 1
ATOM 801 C C . MET A 1 107 ? -14.675 -5.960 18.053 1.00 89.44 107 MET A C 1
ATOM 803 O O . MET A 1 107 ? -15.037 -6.305 16.923 1.00 89.44 107 MET A O 1
ATOM 807 N N . LYS A 1 108 ? -14.611 -4.664 18.399 1.00 88.88 108 LYS A N 1
ATOM 808 C CA . LYS A 1 108 ? -14.945 -3.571 17.466 1.00 88.88 108 LYS A CA 1
ATOM 809 C C . LYS A 1 108 ? -13.909 -3.410 16.354 1.00 88.88 108 LYS A C 1
ATOM 811 O O . LYS A 1 108 ? -14.249 -2.879 15.298 1.00 88.88 108 LYS A O 1
ATOM 816 N N . GLN A 1 109 ? -12.682 -3.885 16.560 1.00 90.50 109 GLN A N 1
ATOM 817 C CA . GLN A 1 109 ? -11.601 -3.875 15.569 1.00 90.50 109 GLN A CA 1
ATOM 818 C C . GLN A 1 109 ? -11.429 -5.248 14.905 1.00 90.50 109 GLN A C 1
ATOM 820 O O . GLN A 1 109 ? -11.244 -5.331 13.686 1.00 90.50 109 GLN A O 1
ATOM 825 N N . ALA A 1 110 ? -11.591 -6.326 15.675 1.00 93.50 110 ALA A N 1
ATOM 826 C CA . ALA A 1 110 ? -11.468 -7.698 15.195 1.00 93.50 110 ALA A CA 1
ATOM 827 C C . ALA A 1 110 ? -12.534 -8.069 14.146 1.00 93.50 110 ALA A C 1
ATOM 829 O O . ALA A 1 110 ? -12.201 -8.658 13.113 1.00 93.50 110 ALA A O 1
ATOM 830 N N . ILE A 1 111 ? -13.810 -7.706 14.363 1.00 93.81 111 ILE A N 1
ATOM 831 C CA . ILE A 1 111 ? -14.894 -8.041 13.419 1.00 93.81 111 ILE A CA 1
ATOM 832 C C . ILE A 1 111 ? -14.658 -7.385 12.044 1.00 93.81 111 ILE A C 1
ATOM 834 O O . ILE A 1 111 ? -14.662 -8.107 11.043 1.00 93.81 111 ILE A O 1
ATOM 838 N N . PRO A 1 112 ? -14.417 -6.061 11.936 1.00 93.94 112 PRO A N 1
ATOM 839 C CA . PRO A 1 112 ? -14.148 -5.424 10.646 1.00 93.94 112 PRO A CA 1
ATOM 840 C C . PRO A 1 112 ? -12.915 -5.985 9.937 1.00 93.94 112 PRO A C 1
ATOM 842 O O . PRO A 1 112 ? -12.948 -6.182 8.719 1.00 93.94 112 PRO A O 1
ATOM 845 N N . ALA A 1 113 ? -11.845 -6.285 10.681 1.00 93.94 113 ALA A N 1
ATOM 846 C CA . ALA A 1 113 ? -10.639 -6.897 10.129 1.00 93.94 113 ALA A CA 1
ATOM 847 C C . ALA A 1 113 ? -10.930 -8.275 9.513 1.00 93.94 113 ALA A C 1
ATOM 849 O O . ALA A 1 113 ? -10.547 -8.542 8.369 1.00 93.94 113 ALA A O 1
ATOM 850 N N . PHE A 1 114 ? -11.669 -9.126 10.229 1.00 94.31 114 PHE A N 1
ATOM 851 C CA . PHE A 1 114 ? -12.066 -10.447 9.747 1.00 94.31 114 PHE A CA 1
ATOM 852 C C . PHE A 1 114 ? -12.964 -10.368 8.503 1.00 94.31 114 PHE A C 1
ATOM 854 O O . PHE A 1 114 ? -12.721 -11.056 7.508 1.00 94.31 114 PHE A O 1
ATOM 861 N N . VAL A 1 115 ? -13.964 -9.480 8.522 1.00 94.38 115 VAL A N 1
ATOM 862 C CA . VAL A 1 115 ? -14.873 -9.264 7.384 1.00 94.38 115 VAL A CA 1
ATOM 863 C C . VAL A 1 115 ? -14.112 -8.774 6.150 1.00 94.38 115 VAL A C 1
ATOM 865 O O . VAL A 1 115 ? -14.342 -9.271 5.048 1.00 94.38 115 VAL A O 1
ATOM 868 N N . THR A 1 116 ? -13.157 -7.858 6.321 1.00 95.00 116 THR A N 1
ATOM 869 C CA . THR A 1 116 ? -12.309 -7.377 5.217 1.00 95.00 116 THR A CA 1
ATOM 870 C C . THR A 1 116 ? -11.516 -8.523 4.587 1.00 95.00 116 THR A C 1
ATOM 872 O O . THR A 1 116 ? -11.476 -8.657 3.362 1.00 95.00 116 THR A O 1
ATOM 875 N N . MET A 1 117 ? -10.911 -9.373 5.424 1.00 93.19 117 MET A N 1
ATOM 876 C CA . MET A 1 117 ? -10.048 -10.471 4.989 1.00 93.19 117 MET A CA 1
ATOM 877 C C . MET A 1 117 ? -10.801 -11.533 4.186 1.00 93.19 117 MET A C 1
ATOM 879 O O . MET A 1 117 ? -10.255 -12.058 3.219 1.00 93.19 117 MET A O 1
ATOM 883 N N . ILE A 1 118 ? -12.051 -11.836 4.553 1.00 94.94 118 ILE A N 1
ATOM 884 C CA . ILE A 1 118 ? -12.857 -12.841 3.847 1.00 94.94 118 ILE A CA 1
ATOM 885 C C . ILE A 1 118 ? -13.563 -12.268 2.611 1.00 94.94 118 ILE A C 1
ATOM 887 O O . ILE A 1 118 ? -13.667 -12.951 1.591 1.00 94.94 118 ILE A O 1
ATOM 891 N N . LEU A 1 119 ? -14.015 -11.009 2.656 1.00 94.94 119 LEU A N 1
ATOM 892 C CA . LEU A 1 119 ? -14.717 -10.390 1.528 1.00 94.94 119 LEU A CA 1
ATOM 893 C C . LEU A 1 119 ? -13.793 -10.101 0.347 1.00 94.94 119 LEU A C 1
ATOM 895 O O . LEU A 1 119 ? -14.235 -10.189 -0.797 1.00 94.94 119 LEU A O 1
ATOM 899 N N . MET A 1 120 ? -12.526 -9.772 0.595 1.00 95.19 120 MET A N 1
ATOM 900 C CA . MET A 1 120 ? -11.571 -9.456 -0.468 1.00 95.19 120 MET A CA 1
ATOM 901 C C . MET A 1 120 ? -11.390 -10.603 -1.491 1.00 95.19 120 MET A C 1
ATOM 903 O O . MET A 1 120 ? -11.594 -10.351 -2.682 1.0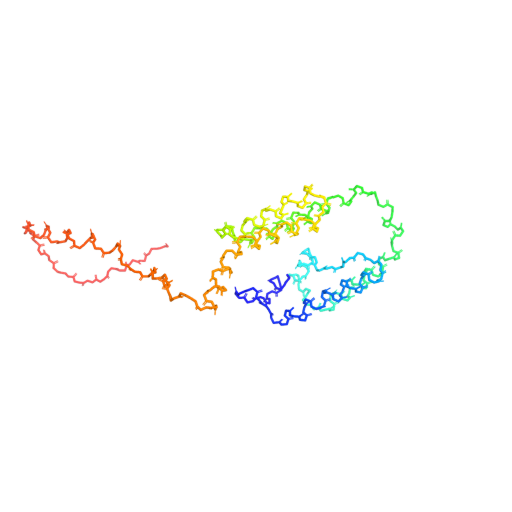0 95.19 120 MET A O 1
ATOM 907 N N . PRO A 1 121 ? -11.087 -11.858 -1.092 1.00 92.50 121 PRO A N 1
ATOM 908 C CA . PRO A 1 121 ? -11.029 -12.980 -2.028 1.00 92.50 121 PRO A CA 1
ATOM 909 C C . PRO A 1 121 ? -12.413 -13.390 -2.549 1.00 92.50 121 PRO A C 1
ATOM 911 O O . PRO A 1 121 ? -12.524 -13.767 -3.711 1.00 92.50 121 PRO A O 1
ATOM 914 N N . LEU A 1 122 ? -13.474 -13.287 -1.738 1.00 95.00 122 LEU A N 1
ATOM 915 C CA . LEU A 1 122 ? -14.824 -13.706 -2.139 1.00 95.00 122 LEU A CA 1
ATOM 916 C C . LEU A 1 122 ? -15.418 -12.822 -3.246 1.00 95.00 122 LEU A C 1
ATOM 918 O O . LEU A 1 122 ? -16.120 -13.307 -4.129 1.00 95.00 122 LEU A O 1
ATOM 922 N N . THR A 1 123 ? -15.142 -11.520 -3.198 1.00 93.62 123 THR A N 1
ATOM 923 C CA . THR A 1 123 ? -15.639 -10.542 -4.179 1.00 93.62 12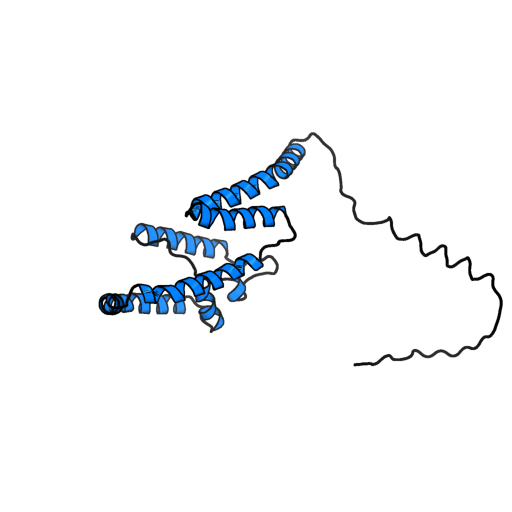3 THR A CA 1
ATOM 924 C C . THR A 1 123 ? -14.696 -10.353 -5.366 1.00 93.62 123 THR A C 1
ATOM 926 O O . THR A 1 123 ? -15.020 -9.590 -6.276 1.00 93.62 123 THR A O 1
ATOM 929 N N . TYR A 1 124 ? -13.529 -11.014 -5.358 1.00 93.19 124 TYR A N 1
ATOM 930 C CA . TYR A 1 124 ? -12.444 -10.816 -6.327 1.00 93.19 124 TYR A CA 1
ATOM 931 C C . TYR A 1 124 ? -12.064 -9.334 -6.520 1.00 93.19 124 TYR A C 1
ATOM 933 O O . TYR A 1 124 ? -11.592 -8.930 -7.583 1.00 93.19 124 TYR A O 1
ATOM 941 N N . SER A 1 125 ? -12.282 -8.507 -5.491 1.00 92.69 125 SER A N 1
ATOM 942 C CA . SER A 1 125 ? -12.088 -7.061 -5.542 1.00 92.69 125 SER A CA 1
ATOM 943 C C . SER A 1 125 ? -11.618 -6.524 -4.197 1.00 92.69 125 SER A C 1
ATOM 945 O O . SER A 1 125 ? -12.317 -6.585 -3.184 1.00 92.69 125 SER A O 1
ATOM 947 N N . ILE A 1 126 ? -10.436 -5.911 -4.217 1.00 91.44 126 ILE A N 1
ATOM 948 C CA . ILE A 1 126 ? -9.847 -5.235 -3.056 1.00 91.44 126 ILE A CA 1
ATOM 949 C C . ILE A 1 126 ? -10.767 -4.106 -2.577 1.00 91.44 126 ILE A C 1
ATOM 951 O O . ILE A 1 126 ? -10.981 -3.951 -1.377 1.00 91.44 126 ILE A O 1
ATOM 955 N N . ALA A 1 127 ? -11.373 -3.367 -3.512 1.00 92.62 127 ALA A N 1
ATOM 956 C CA . ALA A 1 127 ? -12.246 -2.243 -3.199 1.00 92.62 127 ALA A CA 1
ATOM 957 C C . ALA A 1 127 ? -13.516 -2.683 -2.455 1.00 92.62 127 ALA A C 1
ATOM 959 O O . ALA A 1 127 ? -13.841 -2.107 -1.419 1.00 92.62 127 ALA A O 1
ATOM 960 N N . TYR A 1 128 ? -14.212 -3.723 -2.932 1.00 94.00 128 TYR A N 1
ATOM 961 C CA . TYR A 1 128 ? -15.432 -4.200 -2.267 1.00 94.00 128 TYR A CA 1
ATOM 962 C C . TYR A 1 128 ? -15.141 -4.816 -0.896 1.00 94.00 128 TYR A C 1
ATOM 964 O O . TYR A 1 128 ? -15.896 -4.570 0.045 1.00 94.00 128 TYR A O 1
ATOM 972 N N . GLY A 1 129 ? -14.028 -5.544 -0.753 1.00 93.81 129 GLY A N 1
ATOM 973 C CA . GLY A 1 129 ? -13.582 -6.045 0.550 1.00 93.81 129 GLY A CA 1
ATOM 974 C C . GLY A 1 129 ? -13.326 -4.921 1.557 1.00 93.81 129 GLY A C 1
ATOM 975 O O . GLY A 1 129 ? -13.809 -4.981 2.687 1.00 93.81 129 GLY A O 1
ATOM 976 N N . LEU A 1 130 ? -12.634 -3.863 1.128 1.00 94.19 130 LEU A N 1
ATOM 977 C CA . LEU A 1 130 ? -12.298 -2.715 1.972 1.00 94.19 130 LEU A CA 1
ATOM 978 C C . LEU A 1 130 ? -13.542 -1.894 2.354 1.00 94.19 130 LEU A C 1
ATOM 980 O O . LEU A 1 130 ? -13.698 -1.520 3.516 1.00 94.19 130 LEU A O 1
ATOM 984 N N . ILE A 1 131 ? -14.475 -1.689 1.417 1.00 94.62 131 ILE A N 1
ATOM 985 C CA . ILE A 1 131 ? -15.773 -1.048 1.691 1.00 94.62 131 ILE A CA 1
ATOM 986 C C . ILE A 1 131 ? -16.583 -1.866 2.704 1.00 94.62 131 ILE A C 1
ATOM 988 O O . ILE A 1 131 ? -17.133 -1.292 3.641 1.00 94.62 131 ILE A O 1
ATOM 992 N N . GLY A 1 132 ? -16.645 -3.193 2.554 1.00 94.25 132 GLY A N 1
ATOM 993 C CA . GLY A 1 132 ? -17.349 -4.068 3.498 1.00 94.25 132 GLY A CA 1
ATOM 994 C C . GLY A 1 132 ? -16.742 -4.035 4.904 1.00 94.25 132 GLY A C 1
ATOM 995 O O . GLY A 1 132 ? -17.472 -3.964 5.895 1.00 94.25 132 GLY A O 1
ATOM 996 N N . GLY A 1 133 ? -15.413 -4.002 4.990 1.00 93.81 133 GLY A N 1
ATOM 997 C CA . GLY A 1 133 ? -14.670 -3.808 6.234 1.00 93.81 133 GLY A CA 1
ATOM 998 C C . GLY A 1 133 ? -15.000 -2.502 6.945 1.00 93.81 133 GLY A C 1
ATOM 999 O O . GLY A 1 133 ? -15.481 -2.507 8.079 1.00 93.81 133 GLY A O 1
ATOM 1000 N N . ILE A 1 134 ? -14.794 -1.377 6.254 1.00 94.44 134 ILE A N 1
ATOM 1001 C CA . ILE A 1 134 ? -15.083 -0.038 6.789 1.00 94.44 134 ILE A CA 1
ATOM 1002 C C . ILE A 1 134 ? -16.567 0.094 7.145 1.00 94.44 134 ILE A C 1
ATOM 1004 O O . ILE A 1 134 ? -16.899 0.608 8.210 1.00 94.44 134 ILE A O 1
ATOM 1008 N N . GLY A 1 135 ? -17.466 -0.409 6.296 1.00 93.50 135 GLY A N 1
ATOM 1009 C CA . GLY A 1 135 ? -18.902 -0.414 6.564 1.00 93.50 135 GLY A CA 1
ATOM 1010 C C . GLY A 1 135 ? -19.243 -1.155 7.856 1.00 93.50 135 GLY A C 1
ATOM 1011 O O . GLY A 1 135 ? -20.002 -0.641 8.674 1.00 93.50 135 GLY A O 1
ATOM 1012 N N . THR A 1 136 ? -18.619 -2.310 8.092 1.00 92.25 136 THR A N 1
ATOM 1013 C CA . THR A 1 136 ? -18.794 -3.075 9.336 1.00 92.25 136 THR A CA 1
ATOM 1014 C C . THR A 1 136 ? -18.285 -2.299 10.550 1.00 92.25 136 THR A C 1
ATOM 1016 O O . THR A 1 136 ? -18.973 -2.240 11.568 1.00 92.25 136 THR A O 1
ATOM 1019 N N . TYR A 1 137 ? -17.125 -1.644 10.439 1.00 92.88 137 TYR A N 1
ATOM 1020 C CA . TYR A 1 137 ? -16.594 -0.795 11.510 1.00 92.88 137 TYR A CA 1
ATOM 1021 C C . TYR A 1 137 ? -17.543 0.361 11.851 1.00 92.88 137 TYR A C 1
ATOM 1023 O O . TYR A 1 137 ? -17.820 0.606 13.026 1.00 92.88 137 TYR A O 1
ATOM 1031 N N . ILE A 1 138 ? -18.081 1.039 10.832 1.00 92.44 138 ILE A N 1
ATOM 1032 C CA . ILE A 1 138 ? -19.047 2.127 11.015 1.00 92.44 138 ILE A CA 1
ATOM 1033 C C . ILE A 1 138 ? -20.306 1.596 11.700 1.00 92.44 138 ILE A C 1
ATOM 1035 O O . ILE A 1 138 ? -20.730 2.178 12.687 1.00 92.44 138 ILE A O 1
ATOM 1039 N N . VAL A 1 139 ? -20.879 0.483 11.235 1.00 90.94 139 VAL A N 1
ATOM 1040 C CA . VAL A 1 139 ? -22.109 -0.092 11.811 1.00 90.94 139 VAL A CA 1
ATOM 1041 C C . VAL A 1 139 ? -21.935 -0.489 13.279 1.00 90.94 139 VAL A C 1
ATOM 1043 O O . VAL A 1 139 ? -22.869 -0.330 14.058 1.00 90.94 139 VAL A O 1
ATOM 1046 N N . LEU A 1 140 ? -20.760 -0.971 13.687 1.00 88.38 140 LEU A N 1
ATOM 1047 C CA . LEU A 1 140 ? -20.505 -1.314 15.091 1.00 88.38 140 LEU A CA 1
ATOM 1048 C C . LEU A 1 140 ? -20.353 -0.073 15.979 1.00 88.38 140 LEU A C 1
ATOM 1050 O O . LEU A 1 140 ? -20.854 -0.064 17.100 1.00 88.38 140 LEU A O 1
ATOM 1054 N N . ASN A 1 141 ? -19.697 0.976 15.479 1.00 88.50 141 ASN A N 1
ATOM 1055 C CA . ASN A 1 141 ? -19.447 2.202 16.244 1.00 88.50 141 ASN A CA 1
ATOM 1056 C C . ASN A 1 141 ? -20.586 3.230 16.140 1.00 88.50 141 ASN A C 1
ATOM 1058 O O . ASN A 1 141 ? -20.636 4.167 16.934 1.00 88.50 141 ASN A O 1
ATOM 1062 N N . ILE A 1 142 ? -21.533 3.060 15.208 1.00 88.50 142 ILE A N 1
ATOM 1063 C CA . ILE A 1 142 ? -22.637 4.010 14.996 1.00 88.50 142 ILE A CA 1
ATOM 1064 C C . ILE A 1 142 ? -23.514 4.166 16.239 1.00 88.50 142 ILE A C 1
ATOM 1066 O O . ILE A 1 142 ? -24.052 5.245 16.478 1.00 88.50 142 ILE A O 1
ATOM 1070 N N . TRP A 1 143 ? -23.650 3.105 17.040 1.00 79.50 143 TRP A N 1
ATOM 1071 C CA . TRP A 1 143 ? -24.429 3.131 18.274 1.00 79.50 143 TRP A CA 1
ATOM 1072 C C . TRP A 1 143 ? -23.744 3.979 19.351 1.00 79.50 143 TRP A C 1
ATOM 1074 O O . TRP A 1 143 ? -24.400 4.796 19.994 1.00 79.50 143 TRP A O 1
ATOM 1084 N N . ASP A 1 144 ? -22.424 3.851 19.496 1.00 83.75 144 ASP A N 1
ATOM 1085 C CA . ASP A 1 144 ? -21.650 4.653 20.446 1.00 83.75 144 ASP A CA 1
ATOM 1086 C C . ASP A 1 144 ? -21.601 6.122 20.018 1.00 83.75 144 ASP A C 1
ATOM 1088 O O . ASP A 1 144 ? -21.899 7.004 20.821 1.00 83.75 144 ASP A O 1
ATOM 1092 N N . TRP A 1 145 ? -21.345 6.391 18.733 1.00 83.31 145 TRP A N 1
ATOM 1093 C CA . TRP A 1 145 ? -21.381 7.751 18.187 1.00 83.31 145 TRP A CA 1
ATOM 1094 C C . TRP A 1 145 ? -22.765 8.382 18.315 1.00 83.31 145 TRP A C 1
ATOM 1096 O O . TRP A 1 145 ? -22.881 9.562 18.632 1.00 83.31 145 TRP A O 1
ATOM 1106 N N . GLY A 1 146 ? -23.828 7.601 18.104 1.00 79.19 146 GLY A N 1
ATOM 1107 C CA . GLY A 1 146 ? -25.201 8.054 18.294 1.00 79.19 146 GLY A CA 1
ATOM 1108 C C . GLY A 1 146 ? -25.462 8.494 19.733 1.00 79.19 146 GLY A C 1
ATOM 1109 O O . GLY A 1 146 ? -26.023 9.569 19.947 1.00 79.19 146 GLY A O 1
ATOM 1110 N N . ILE A 1 147 ? -25.008 7.711 20.717 1.00 72.62 147 ILE A N 1
ATOM 1111 C CA . ILE A 1 147 ? -25.123 8.050 22.143 1.00 72.62 147 ILE A CA 1
ATOM 1112 C C . ILE A 1 147 ? -24.285 9.289 22.487 1.00 72.62 147 ILE A C 1
ATOM 1114 O O . ILE A 1 147 ? -24.779 10.171 23.188 1.00 72.62 147 ILE A O 1
ATOM 1118 N N . GLU A 1 148 ? -23.058 9.399 21.978 1.00 74.88 148 GLU A N 1
ATOM 1119 C CA . GLU A 1 148 ? -22.188 10.566 22.193 1.00 74.88 148 GLU A CA 1
ATOM 1120 C C . GLU A 1 148 ? -22.777 11.849 21.591 1.00 74.88 148 GLU A C 1
ATOM 1122 O O . GLU A 1 148 ? -22.785 12.900 22.235 1.00 74.88 148 GLU A O 1
ATOM 1127 N N . ILE A 1 149 ? -23.346 11.768 20.388 1.00 73.69 149 ILE A N 1
ATOM 1128 C CA . ILE A 1 149 ? -24.020 12.894 19.728 1.00 73.69 149 ILE A CA 1
ATOM 1129 C C . ILE A 1 149 ? -25.274 13.308 20.509 1.00 73.69 149 ILE A C 1
ATOM 1131 O O . ILE A 1 149 ? -25.510 14.503 20.701 1.00 73.69 149 ILE A O 1
ATOM 1135 N N . LEU A 1 150 ? -26.048 12.344 21.019 1.00 68.00 150 LEU A N 1
ATOM 1136 C CA . LEU A 1 150 ? -27.203 12.592 21.893 1.00 68.00 150 LEU A CA 1
ATOM 1137 C C . LEU A 1 150 ? -26.803 13.240 23.228 1.00 68.00 150 LEU A C 1
ATOM 1139 O O . LEU A 1 150 ? -27.535 14.086 23.746 1.00 68.00 150 LEU A O 1
ATOM 1143 N N . GLN A 1 151 ? -25.636 12.890 23.770 1.00 63.47 151 GLN A N 1
ATOM 1144 C CA . GLN A 1 151 ? -25.074 13.540 24.956 1.00 63.47 151 GLN A CA 1
ATOM 1145 C C . GLN A 1 151 ? -24.597 14.966 24.646 1.00 63.47 151 GLN A C 1
ATOM 1147 O O . GLN A 1 151 ? -24.852 15.876 25.436 1.00 63.47 151 GLN A O 1
ATOM 1152 N N . HIS A 1 152 ? -23.986 15.190 23.479 1.00 66.62 152 HIS A N 1
ATOM 1153 C CA . HIS A 1 152 ? -23.527 16.513 23.050 1.00 66.62 152 HIS A CA 1
ATOM 1154 C C . HIS A 1 152 ? -24.694 17.477 22.747 1.00 66.62 152 HIS A C 1
ATOM 1156 O O . HIS A 1 152 ? -24.570 18.680 22.987 1.00 66.62 152 HIS A O 1
ATOM 1162 N N . PHE A 1 153 ? -25.840 16.967 22.278 1.00 70.38 153 PHE A N 1
ATOM 1163 C CA . PHE A 1 153 ? -27.063 17.752 22.036 1.00 70.38 153 PHE A CA 1
ATOM 1164 C C . PHE A 1 153 ? -27.949 17.970 23.279 1.00 70.38 153 PHE A C 1
ATOM 1166 O O . PHE A 1 153 ? -28.987 18.624 23.185 1.00 70.38 153 PHE A O 1
ATOM 1173 N N . GLY A 1 154 ? -27.511 17.515 24.458 1.00 66.38 154 GLY A N 1
ATOM 1174 C CA . GLY A 1 154 ? -27.983 18.044 25.737 1.00 66.38 154 GLY A CA 1
ATOM 1175 C C . GLY A 1 154 ? -29.338 17.533 26.222 1.00 66.38 154 GLY A C 1
ATOM 1176 O O . GLY A 1 154 ? -30.229 18.342 26.465 1.00 66.38 154 GLY A O 1
ATOM 1177 N N . TYR A 1 155 ? -29.476 16.222 26.468 1.00 59.41 155 TYR A N 1
ATOM 1178 C CA . TYR A 1 155 ? -30.624 15.720 27.243 1.00 59.41 155 TYR A CA 1
ATOM 1179 C C . TYR A 1 155 ? -30.357 14.731 28.388 1.00 59.41 155 TYR A C 1
ATOM 1181 O O . TYR A 1 155 ? -31.313 14.444 29.101 1.00 59.41 155 TYR A O 1
ATOM 1189 N N . ILE A 1 156 ? -29.132 14.259 28.680 1.00 47.78 156 ILE A N 1
ATOM 1190 C CA . ILE A 1 156 ? -28.902 13.408 29.874 1.00 47.78 156 ILE A CA 1
ATOM 1191 C C . ILE A 1 156 ? -27.557 13.681 30.571 1.00 47.78 156 ILE A C 1
ATOM 1193 O O . ILE A 1 156 ? -26.484 13.605 29.977 1.00 47.78 156 ILE A O 1
ATOM 1197 N N . THR A 1 157 ? -27.653 13.945 31.878 1.00 55.56 157 THR A N 1
ATOM 1198 C CA . THR A 1 157 ? -26.566 13.956 32.870 1.00 55.56 157 THR A CA 1
ATOM 1199 C C . THR A 1 157 ? -25.959 12.557 33.050 1.00 55.56 157 THR A C 1
ATOM 1201 O O . THR A 1 157 ? -26.680 11.571 33.133 1.00 55.56 157 THR A O 1
ATOM 1204 N N . LYS A 1 158 ? -24.622 12.521 33.146 1.00 52.31 158 LYS A N 1
ATOM 1205 C CA . LYS A 1 158 ? -23.699 11.444 33.565 1.00 52.31 158 LYS A CA 1
ATOM 1206 C C . LYS A 1 158 ? -24.282 10.058 33.901 1.00 52.31 158 LYS A C 1
ATOM 1208 O O . LYS A 1 158 ? -25.012 9.887 34.869 1.00 52.31 158 LYS A O 1
ATOM 1213 N N . THR A 1 159 ? -23.692 9.029 33.293 1.00 47.38 159 THR A N 1
ATOM 1214 C CA . THR A 1 159 ? -23.262 7.845 34.055 1.00 47.38 159 THR A CA 1
ATOM 1215 C C . THR A 1 159 ? -21.754 7.700 33.910 1.00 47.38 159 THR A C 1
ATOM 1217 O O . THR A 1 159 ? -21.232 7.138 32.952 1.00 47.38 159 THR A O 1
ATOM 1220 N N . THR A 1 160 ? -21.060 8.271 34.891 1.00 48.00 160 THR A N 1
ATOM 1221 C CA . THR A 1 160 ? -19.710 7.890 35.293 1.00 48.00 160 THR A CA 1
ATOM 1222 C C . THR A 1 160 ? -19.693 6.376 35.501 1.00 48.00 160 THR A C 1
ATOM 1224 O O . THR A 1 160 ? -20.357 5.880 36.409 1.00 48.00 160 THR A O 1
ATOM 1227 N N . LYS A 1 161 ? -18.935 5.626 34.696 1.00 37.94 161 LYS A N 1
ATOM 1228 C CA . LYS A 1 161 ? -18.472 4.307 35.134 1.00 37.94 161 LYS A CA 1
ATOM 1229 C C . LYS A 1 161 ? -17.393 4.532 36.190 1.00 37.94 161 LYS A C 1
ATOM 1231 O O . LYS A 1 161 ? -16.208 4.614 35.884 1.00 37.94 161 LYS A O 1
ATOM 1236 N N . GLU A 1 162 ? -17.827 4.658 37.439 1.00 44.50 162 GLU A N 1
ATOM 1237 C CA . GLU A 1 162 ? -17.020 4.215 38.567 1.00 44.50 162 GLU A CA 1
ATOM 1238 C C . GLU A 1 162 ? -16.872 2.697 38.425 1.00 44.50 162 GLU A C 1
ATOM 1240 O O . GLU A 1 162 ? -17.787 1.918 38.680 1.00 44.50 162 GLU A O 1
ATOM 1245 N N . THR A 1 163 ? -15.720 2.247 37.949 1.00 46.88 163 THR A N 1
ATOM 1246 C CA . THR A 1 163 ? -15.246 0.886 38.224 1.00 46.88 163 THR A CA 1
ATOM 1247 C C . THR A 1 163 ? -13.785 0.985 38.621 1.00 46.88 163 THR A C 1
ATOM 1249 O O . THR A 1 163 ? -12.895 0.404 38.016 1.00 46.88 163 THR A O 1
ATOM 1252 N N . THR A 1 164 ? -13.573 1.775 39.670 1.00 42.50 164 THR A N 1
ATOM 1253 C CA . THR A 1 164 ? -12.372 1.755 40.487 1.00 42.50 164 THR A CA 1
ATOM 1254 C C . THR A 1 164 ? -12.843 1.655 41.932 1.00 42.50 164 THR A C 1
ATOM 1256 O O . THR A 1 164 ? -13.244 2.641 42.540 1.00 42.50 164 THR A O 1
ATOM 1259 N N . ASN A 1 165 ? -12.746 0.422 42.432 1.00 43.25 165 ASN A N 1
ATOM 1260 C CA . ASN A 1 165 ? -12.671 -0.005 43.827 1.00 43.25 165 ASN A CA 1
ATOM 1261 C C . ASN A 1 165 ? -13.946 -0.476 44.543 1.00 43.25 165 ASN A C 1
ATOM 1263 O O . ASN A 1 165 ? -14.979 0.180 44.591 1.00 43.25 165 ASN A O 1
ATOM 1267 N N . THR A 1 166 ? -13.717 -1.551 45.306 1.00 42.69 166 THR A N 1
ATOM 1268 C CA . THR A 1 166 ? -14.414 -1.940 46.544 1.00 42.69 166 THR A CA 1
ATOM 1269 C C . THR A 1 166 ? -15.607 -2.890 46.420 1.00 42.69 166 THR A C 1
ATOM 1271 O O . THR A 1 166 ? -16.703 -2.542 46.815 1.00 42.69 166 THR A O 1
ATOM 1274 N N . HIS A 1 167 ? -15.382 -4.141 45.985 1.00 44.00 167 HIS A N 1
ATOM 1275 C CA . HIS A 1 167 ? -16.130 -5.299 46.522 1.00 44.00 167 HIS A CA 1
ATOM 1276 C C . HIS A 1 167 ? -15.421 -6.664 46.331 1.00 44.00 167 HIS A C 1
ATOM 1278 O O . HIS A 1 167 ? -16.042 -7.649 45.958 1.00 44.00 167 HIS A O 1
ATOM 1284 N N . HIS A 1 168 ? -14.123 -6.767 46.658 1.00 41.31 168 HIS A N 1
ATOM 1285 C CA . HIS A 1 168 ? -13.570 -8.004 47.251 1.00 41.31 168 HIS A CA 1
ATOM 1286 C C . HIS A 1 168 ? -12.269 -7.748 48.033 1.00 41.31 168 HIS A C 1
ATOM 1288 O O . HIS A 1 168 ? -11.219 -8.319 47.774 1.00 41.31 168 HIS A O 1
ATOM 1294 N N . ASN A 1 169 ? -12.339 -6.847 49.012 1.00 48.72 169 ASN A N 1
ATOM 1295 C CA . ASN A 1 169 ? -11.378 -6.777 50.110 1.00 48.72 169 ASN A CA 1
ATOM 1296 C C . ASN A 1 169 ? -12.196 -6.605 51.392 1.00 48.72 169 ASN A C 1
ATOM 1298 O O . ASN A 1 169 ? -12.417 -5.473 51.797 1.00 48.72 169 ASN A O 1
ATOM 1302 N N . ASN A 1 170 ? -12.802 -7.698 51.885 1.00 50.06 170 ASN A N 1
ATOM 1303 C CA . ASN A 1 170 ? -13.373 -7.847 53.241 1.00 50.06 170 ASN A CA 1
ATOM 1304 C C . ASN A 1 170 ? -13.931 -9.270 53.493 1.00 50.06 170 ASN A C 1
ATOM 1306 O O . ASN A 1 170 ? -15.004 -9.449 54.059 1.00 50.06 170 ASN A O 1
ATOM 1310 N N . SER A 1 171 ? -13.195 -10.309 53.086 1.00 45.09 171 SER A N 1
ATOM 1311 C CA . SER A 1 171 ? -13.471 -11.709 53.471 1.00 45.09 171 SER A CA 1
ATOM 1312 C C . SER A 1 171 ? -12.238 -12.445 54.022 1.00 45.09 171 SER A C 1
ATOM 1314 O O . SER A 1 171 ? -12.286 -13.653 54.240 1.00 45.09 171 SER A O 1
ATOM 1316 N N . HIS A 1 172 ? -11.141 -11.734 54.321 1.00 43.31 172 HIS A N 1
ATOM 1317 C CA . HIS A 1 172 ? -9.94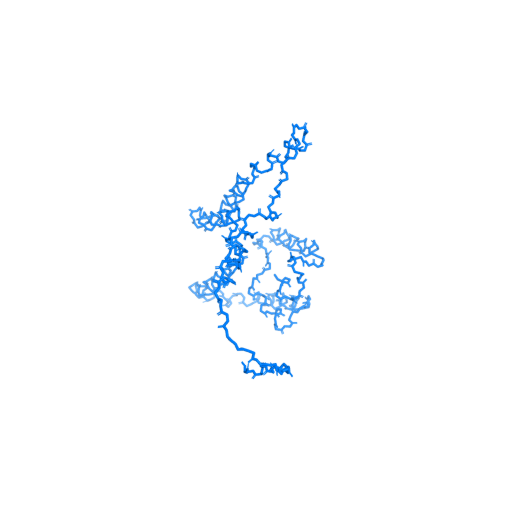1 -12.315 54.952 1.00 43.31 172 HIS A CA 1
ATOM 1318 C C . HIS A 1 172 ? -9.466 -11.611 56.235 1.00 43.31 172 HIS A C 1
ATOM 1320 O O . HIS A 1 172 ? -8.447 -11.990 56.799 1.00 43.31 172 HIS A O 1
ATOM 1326 N N . SER A 1 173 ? -10.235 -10.658 56.769 1.00 41.06 173 SER A N 1
ATOM 1327 C CA . SER A 1 173 ? -9.969 -10.022 58.072 1.00 41.06 173 SER A CA 1
ATOM 1328 C C . SER A 1 173 ? -10.832 -10.567 59.223 1.00 41.06 173 SER A C 1
ATOM 1330 O O . SER A 1 173 ? -10.591 -10.223 60.376 1.00 41.06 173 SER A O 1
ATOM 1332 N N . SER A 1 174 ? -11.777 -11.480 58.958 1.00 39.78 174 SER A N 1
ATOM 1333 C CA . SER A 1 174 ? -12.623 -12.112 59.991 1.00 39.78 174 SER A CA 1
ATOM 1334 C C . SER A 1 174 ? -12.175 -13.518 60.424 1.00 39.78 174 SER A C 1
ATOM 1336 O O . SER A 1 174 ? -12.749 -14.056 61.363 1.00 39.78 174 SER A O 1
ATOM 1338 N N . GLN A 1 175 ? -11.134 -14.105 59.815 1.00 42.66 175 GLN A N 1
ATOM 1339 C CA . GLN A 1 175 ? -10.507 -15.341 60.328 1.00 42.66 175 GLN A CA 1
ATOM 1340 C C . GLN A 1 175 ? -9.350 -15.083 61.310 1.00 42.66 175 GLN A C 1
ATOM 1342 O O . GLN A 1 175 ? -8.933 -15.992 62.021 1.00 42.66 175 GLN A O 1
ATOM 1347 N N . VAL A 1 176 ? -8.867 -13.841 61.419 1.00 48.41 176 VAL A N 1
ATOM 1348 C CA . VAL A 1 176 ? -7.717 -13.494 62.276 1.00 48.41 176 VAL A CA 1
ATOM 1349 C C . VAL A 1 176 ? -8.096 -13.335 63.760 1.00 48.41 176 VAL A C 1
ATOM 1351 O O . VAL A 1 176 ? -7.232 -13.444 64.621 1.00 48.41 176 VAL A O 1
ATOM 1354 N N . ASN A 1 177 ? -9.384 -13.198 64.096 1.00 43.69 177 ASN A N 1
ATOM 1355 C CA . ASN A 1 177 ? -9.849 -13.054 65.487 1.00 43.69 177 ASN A CA 1
ATOM 1356 C C . ASN A 1 177 ? -10.489 -14.322 66.087 1.00 43.69 177 ASN A C 1
ATOM 1358 O O . ASN A 1 177 ? -10.976 -14.275 67.210 1.00 43.69 177 ASN A O 1
ATOM 1362 N N . GLY A 1 178 ? -10.481 -15.454 65.370 1.00 42.91 178 GLY A N 1
ATOM 1363 C CA . GLY A 1 178 ? -11.033 -16.734 65.849 1.00 42.91 178 GLY A CA 1
ATOM 1364 C C . GLY A 1 178 ? -9.998 -17.770 66.304 1.00 42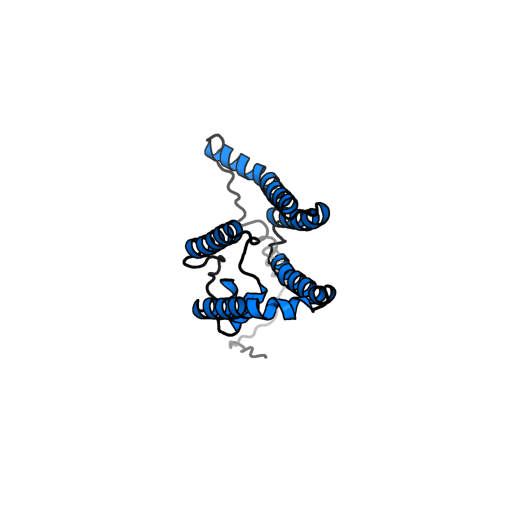.91 178 GLY A C 1
ATOM 1365 O O . GLY A 1 178 ? -10.380 -18.833 66.777 1.00 42.91 178 GLY A O 1
ATOM 1366 N N . VAL A 1 179 ? -8.696 -17.492 66.155 1.00 43.94 179 VAL A N 1
ATOM 1367 C CA . VAL A 1 179 ? -7.611 -18.453 66.468 1.00 43.94 179 VAL A CA 1
ATOM 1368 C C . VAL A 1 179 ? -6.674 -17.943 67.575 1.00 43.94 179 VAL A C 1
ATOM 1370 O O . VAL A 1 179 ? -5.820 -18.681 68.050 1.00 43.94 179 VAL A O 1
ATOM 1373 N N . LEU A 1 180 ? -6.877 -16.717 68.079 1.00 46.34 180 LEU A N 1
ATOM 1374 C CA . LEU A 1 180 ? -6.185 -16.243 69.289 1.00 46.34 180 LEU A CA 1
ATOM 1375 C C . LEU A 1 180 ? -6.811 -16.761 70.598 1.00 46.34 180 LEU A C 1
ATOM 1377 O O . LEU A 1 180 ? -6.292 -16.493 71.676 1.00 46.34 180 LEU A O 1
ATOM 1381 N N . GLU A 1 181 ? -7.855 -17.584 70.505 1.00 44.97 181 GLU A N 1
ATOM 1382 C CA . GLU A 1 181 ? -8.483 -18.280 71.633 1.00 44.97 181 GLU A CA 1
ATOM 1383 C C . GLU A 1 181 ? -8.003 -19.742 71.725 1.00 44.97 181 GLU A C 1
ATOM 1385 O O . GLU A 1 181 ? -8.795 -20.658 71.901 1.00 44.97 181 GLU A O 1
ATOM 1390 N N . ASN A 1 182 ? -6.706 -20.002 71.547 1.00 34.41 182 ASN A N 1
ATOM 1391 C CA . ASN A 1 182 ? -6.094 -21.245 72.017 1.00 34.41 182 ASN A CA 1
ATOM 1392 C C . ASN A 1 182 ? -4.609 -21.028 72.323 1.00 34.41 182 ASN A C 1
ATOM 1394 O O . ASN A 1 182 ? -3.732 -21.221 71.492 1.00 34.41 182 ASN A O 1
ATOM 1398 N N . GLN A 1 183 ? -4.376 -20.623 73.572 1.00 35.19 183 GLN A N 1
ATOM 1399 C CA . GLN A 1 183 ? -3.448 -21.301 74.476 1.00 35.19 183 GLN A CA 1
ATOM 1400 C C . GLN A 1 183 ? -1.993 -21.447 73.986 1.00 35.19 183 GLN A C 1
ATOM 1402 O O . GLN A 1 183 ? -1.638 -22.347 73.237 1.00 35.19 183 GLN A O 1
ATOM 1407 N N . HIS A 1 184 ? -1.144 -20.588 74.558 1.00 35.44 184 HIS A N 1
ATOM 1408 C CA . HIS A 1 184 ? 0.102 -20.974 75.228 1.00 35.44 184 HIS A CA 1
ATOM 1409 C C . HIS A 1 184 ? 0.938 -22.104 74.597 1.00 35.44 184 HIS A C 1
ATOM 1411 O O . HIS A 1 184 ? 0.653 -23.275 74.813 1.00 35.44 184 HIS A O 1
ATOM 1417 N N . SER A 1 185 ? 2.104 -21.766 74.032 1.00 30.39 185 SER A N 1
ATOM 1418 C CA . SER A 1 185 ? 3.388 -22.090 74.679 1.00 30.39 185 SER A CA 1
ATOM 1419 C C . SER A 1 185 ? 4.597 -21.570 73.885 1.00 30.39 185 SER A C 1
ATOM 1421 O O . SER A 1 185 ? 4.722 -21.785 72.686 1.00 30.39 185 SER A O 1
ATOM 1423 N N . SER A 1 186 ? 5.524 -20.976 74.637 1.00 33.47 186 SER A N 1
ATOM 1424 C CA . SER A 1 186 ? 6.958 -20.810 74.372 1.00 33.47 186 SER A CA 1
ATOM 1425 C C . SER A 1 186 ? 7.466 -19.680 73.458 1.00 33.47 186 SER A C 1
ATOM 1427 O O . SER A 1 186 ? 7.409 -19.707 72.234 1.00 33.47 186 SER A O 1
ATOM 1429 N N . GLN A 1 187 ? 8.101 -18.729 74.147 1.00 32.06 187 GLN A N 1
ATOM 1430 C CA . GLN A 1 187 ? 9.069 -17.719 73.712 1.00 32.06 187 GLN A CA 1
ATOM 1431 C C . GLN A 1 187 ? 10.303 -18.324 73.004 1.00 32.06 187 GLN A C 1
ATOM 1433 O O . GLN A 1 187 ? 10.669 -19.458 73.306 1.00 32.06 187 GLN A O 1
ATOM 1438 N N . ASN A 1 188 ? 11.025 -17.535 72.188 1.00 40.28 188 ASN A N 1
ATOM 1439 C CA . ASN A 1 188 ? 12.353 -16.966 72.533 1.00 40.28 188 ASN A CA 1
ATOM 1440 C C . ASN A 1 188 ? 12.840 -15.972 71.434 1.00 40.28 188 ASN A C 1
ATOM 1442 O O . ASN A 1 188 ? 12.659 -16.264 70.252 1.00 40.28 188 ASN A O 1
ATOM 1446 N N . PRO A 1 189 ? 13.463 -14.821 71.776 1.00 46.41 189 PRO A N 1
ATOM 1447 C CA . PRO A 1 189 ? 13.818 -13.730 70.877 1.00 46.41 189 PRO A CA 1
ATOM 1448 C C . PRO A 1 189 ? 15.274 -13.832 70.399 1.00 46.41 189 PRO A C 1
ATOM 1450 O O . PRO A 1 189 ? 16.155 -14.186 71.173 1.00 46.41 189 PRO A O 1
ATOM 1453 N N . ASN A 1 190 ? 15.552 -13.470 69.146 1.00 37.19 190 ASN A N 1
ATOM 1454 C CA . ASN A 1 190 ? 16.835 -12.886 68.727 1.00 37.19 190 ASN A CA 1
ATOM 1455 C C . ASN A 1 190 ? 16.740 -12.443 67.264 1.00 37.19 190 ASN A C 1
ATOM 1457 O O . ASN A 1 190 ? 16.626 -13.256 66.350 1.00 37.19 190 ASN A O 1
ATOM 1461 N N . GLY A 1 191 ? 16.770 -11.128 67.052 1.00 50.53 191 GLY A N 1
ATOM 1462 C CA . GLY A 1 191 ? 16.714 -10.518 65.733 1.00 50.53 191 GLY A CA 1
ATOM 1463 C C . GLY A 1 191 ? 18.016 -10.669 64.947 1.00 50.53 191 GLY A C 1
ATOM 1464 O O . GLY A 1 191 ? 19.096 -10.365 65.451 1.00 50.53 191 GLY A O 1
ATOM 1465 N N . LYS A 1 192 ? 17.884 -11.070 63.680 1.00 44.06 192 LYS A N 1
ATOM 1466 C CA . LYS A 1 192 ? 18.717 -10.648 62.541 1.00 44.06 192 LYS A CA 1
ATOM 1467 C C . LYS A 1 192 ? 18.012 -11.037 61.228 1.00 44.06 192 LYS A C 1
ATOM 1469 O O . LYS A 1 192 ? 17.463 -12.135 61.162 1.00 44.06 192 LYS A O 1
ATOM 1474 N N . PRO A 1 193 ? 18.002 -10.173 60.196 1.00 43.16 193 PRO A N 1
ATOM 1475 C CA . PRO A 1 193 ? 17.359 -10.480 58.921 1.00 43.16 193 PRO A CA 1
ATOM 1476 C C . PRO A 1 193 ? 18.187 -11.490 58.115 1.00 43.16 193 PRO A C 1
ATOM 1478 O O . PRO A 1 193 ? 19.403 -11.348 57.978 1.00 43.16 193 PRO A O 1
ATOM 1481 N N . ILE A 1 194 ? 17.514 -12.508 57.579 1.00 45.81 194 ILE A N 1
ATOM 1482 C CA . ILE A 1 194 ? 18.108 -13.554 56.744 1.00 45.81 194 ILE A CA 1
ATOM 1483 C C . ILE A 1 194 ? 18.136 -13.051 55.292 1.00 45.81 194 ILE A C 1
ATOM 1485 O O . ILE A 1 194 ? 17.092 -12.764 54.711 1.00 45.81 194 ILE A O 1
ATOM 1489 N N . LYS A 1 195 ? 19.344 -12.925 54.723 1.00 37.72 195 LYS A N 1
ATOM 1490 C CA . LYS A 1 195 ? 19.586 -12.743 53.282 1.00 37.72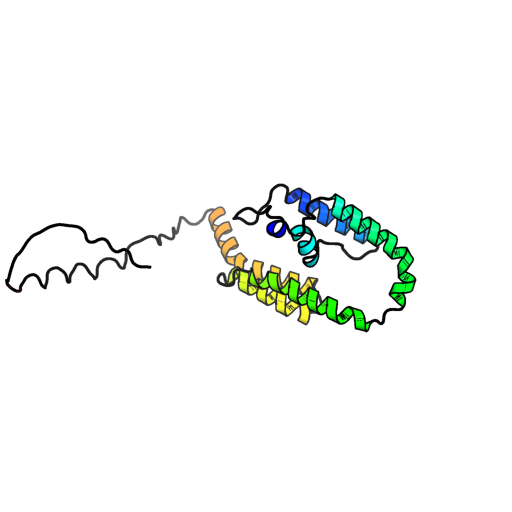 195 LYS A CA 1
ATOM 1491 C C . LYS A 1 195 ? 19.046 -13.959 52.524 1.00 37.72 195 LYS A C 1
ATOM 1493 O O . LYS A 1 195 ? 19.451 -15.078 52.826 1.00 37.72 195 LYS A O 1
ATOM 1498 N N . LEU A 1 196 ? 18.218 -13.732 51.509 1.00 41.09 196 LEU A N 1
ATOM 1499 C CA . LEU A 1 196 ? 17.937 -14.713 50.464 1.00 41.09 196 LEU A CA 1
ATOM 1500 C C . LEU A 1 196 ? 18.633 -14.244 49.187 1.00 41.09 196 LEU A C 1
ATOM 1502 O O . LEU A 1 196 ? 18.192 -13.316 48.519 1.00 41.09 196 LEU A O 1
ATOM 1506 N N . GLU A 1 197 ? 19.771 -14.870 48.923 1.00 38.09 197 GLU A N 1
ATOM 1507 C CA . GLU A 1 197 ? 20.482 -14.867 47.654 1.00 38.09 197 GLU A CA 1
ATOM 1508 C C . GLU A 1 197 ? 20.246 -16.259 47.063 1.00 38.09 197 GLU A C 1
ATOM 1510 O O . GLU A 1 197 ? 20.721 -17.235 47.640 1.00 38.09 197 GLU A O 1
ATOM 1515 N N . VAL A 1 198 ? 19.466 -16.376 45.983 1.00 40.62 198 VAL A N 1
ATOM 1516 C CA . VAL A 1 198 ? 19.404 -17.606 45.181 1.00 40.62 198 VAL A CA 1
ATOM 1517 C C . VAL A 1 198 ? 19.085 -17.252 43.724 1.00 40.62 198 VAL A C 1
ATOM 1519 O O . VAL A 1 198 ? 18.044 -16.655 43.467 1.00 40.62 198 VAL A O 1
ATOM 1522 N N . LEU A 1 199 ? 20.050 -17.612 42.866 1.00 40.28 199 LEU A N 1
ATOM 1523 C CA . LEU A 1 199 ? 20.045 -17.908 41.421 1.00 40.28 199 LEU A CA 1
ATOM 1524 C C . LEU A 1 199 ? 18.959 -17.315 40.511 1.00 40.28 199 LEU A C 1
ATOM 1526 O O . LEU A 1 199 ? 17.783 -17.712 40.637 1.00 40.28 199 LEU A O 1
#

Solvent-accessible surface area (backbone atoms only — not comparable to full-atom values): 12470 Å² total; per-residue (Å²): 105,52,68,65,70,69,53,45,48,99,85,70,48,46,90,62,50,68,61,55,51,50,49,45,52,50,43,23,51,54,31,41,73,74,73,43,72,73,50,75,93,55,76,76,59,42,55,48,32,67,78,66,51,79,50,72,63,52,56,52,50,51,50,51,51,54,59,57,44,58,77,46,41,76,64,58,69,72,56,62,80,75,71,57,51,65,60,53,53,52,52,52,58,60,56,52,56,63,64,73,73,54,60,69,84,46,60,75,52,32,52,21,53,53,48,22,65,55,34,21,70,74,65,75,27,67,66,62,6,49,50,54,12,54,50,45,36,47,65,67,46,46,60,58,51,50,51,52,51,50,46,74,71,66,78,66,83,82,84,79,81,81,84,79,85,87,90,88,85,82,85,75,74,75,66,71,78,71,63,78,82,62,75,89,82,84,87,86,90,81,91,76,89,82,86,86,84,79,135

InterPro domains:
  IPR006043 Nucleobase cation symporter 2 family [PF00860] (20-129)
  IPR045018 Azaguanine-like transporters [PTHR43337] (1-169)

Nearest PDB structures (foldseek):
  8irn-assembly1_B  TM=8.120E-01  e=9.928E-14  Arabidopsis thaliana
  8wo7-assembly1_A  TM=8.242E-01  e=2.893E-13  Arabidopsis thaliana

pLDDT: mean 78.3, std 20.03, range [30.39, 95.44]

Radius of gyration: 30.57 Å; Cα contacts (8 Å, |Δi|>4): 89; chains: 1; bounding box: 52×40×99 Å

Foldseek 3Di:
DCVLLVQADPVRDGPCVVVVVVVLVVQQVVCVVVVHHGDGDAPVCSVVSNVPVPDCVVVVVVVVVVVVCVVVVVVVVPDDPVVCVVVVVVSVVSVCVVLVVFDCVPPLRNVLSVQLVVVCVVVVHNVRSNCRSVVSSCVVCVVVVVVVVVVVVDDDDDDDPPPPDDDDDDPPPVVVPPPVPDDDDDDDDDDDDDDDDDD